Protein AF-A0A930EH40-F1 (afdb_monomer_lite)

Structure (mmCIF, N/CA/C/O backbone):
data_AF-A0A930EH40-F1
#
_entry.id   AF-A0A930EH40-F1
#
loop_
_atom_site.group_PDB
_atom_site.id
_atom_site.type_symbol
_atom_site.label_atom_id
_atom_site.label_alt_id
_atom_site.label_comp_id
_atom_site.label_asym_id
_atom_site.label_entity_id
_atom_site.label_seq_id
_atom_site.pdbx_PDB_ins_code
_atom_site.Cartn_x
_atom_site.Cartn_y
_atom_site.Cartn_z
_atom_site.occupancy
_atom_site.B_iso_or_equiv
_atom_site.auth_seq_id
_atom_site.auth_comp_id
_atom_site.auth_asym_id
_atom_site.auth_atom_id
_atom_site.pdbx_PDB_model_num
ATOM 1 N N . MET A 1 1 ? -11.912 -7.184 -16.498 1.00 51.31 1 MET A N 1
ATOM 2 C CA . MET A 1 1 ? -10.666 -6.395 -16.451 1.00 51.31 1 MET A CA 1
ATOM 3 C C . MET A 1 1 ? -10.931 -5.244 -15.502 1.00 51.31 1 MET A C 1
ATOM 5 O O . MET A 1 1 ? -12.004 -4.666 -15.621 1.00 51.31 1 MET A O 1
ATOM 9 N N . VAL A 1 2 ? -10.072 -4.998 -14.513 1.00 59.00 2 VAL A N 1
ATOM 10 C CA . VAL A 1 2 ? -10.288 -3.891 -13.570 1.00 59.00 2 VAL A CA 1
ATOM 11 C C . VAL A 1 2 ? -9.400 -2.735 -14.013 1.00 59.00 2 VAL A C 1
ATOM 13 O O . VAL A 1 2 ? -8.191 -2.914 -14.098 1.00 59.00 2 VAL A O 1
ATOM 16 N N . ASN A 1 3 ? -9.999 -1.599 -14.366 1.00 65.19 3 ASN A N 1
ATOM 17 C CA . ASN A 1 3 ? -9.266 -0.414 -14.800 1.00 65.19 3 ASN A CA 1
ATOM 18 C C . ASN A 1 3 ? -8.723 0.322 -13.564 1.00 65.19 3 ASN A C 1
ATOM 20 O O . ASN A 1 3 ? -9.503 0.780 -12.732 1.00 65.19 3 ASN A O 1
ATOM 24 N N . LEU A 1 4 ? -7.397 0.425 -13.429 1.00 68.50 4 LEU A N 1
ATOM 25 C CA . LEU A 1 4 ? -6.747 1.102 -12.300 1.00 68.50 4 LEU A CA 1
ATOM 26 C C . LEU A 1 4 ? -7.058 2.600 -12.233 1.00 68.50 4 LEU A C 1
ATOM 28 O O . LEU A 1 4 ? -7.026 3.167 -11.144 1.00 68.50 4 LEU A O 1
ATOM 32 N N . GLU A 1 5 ? -7.369 3.237 -13.364 1.00 62.84 5 GLU A N 1
ATOM 33 C CA . GLU A 1 5 ? -7.750 4.655 -13.400 1.00 62.84 5 GLU A CA 1
ATOM 34 C C . GLU A 1 5 ? -9.162 4.899 -12.855 1.00 62.84 5 GLU A C 1
ATOM 36 O O . GLU A 1 5 ? -9.477 5.998 -12.409 1.00 62.84 5 GLU A O 1
ATOM 41 N N . GLU A 1 6 ? -9.995 3.858 -12.826 1.00 67.44 6 GLU A N 1
ATOM 42 C CA . GLU A 1 6 ? -11.349 3.896 -12.265 1.00 67.44 6 GLU A CA 1
ATOM 43 C C . GLU A 1 6 ? -11.385 3.445 -10.795 1.00 67.44 6 GLU A C 1
ATOM 45 O O . GLU A 1 6 ? -12.429 3.526 -10.144 1.00 67.44 6 GLU A O 1
ATOM 50 N N . MET A 1 7 ? -10.256 2.977 -10.246 1.00 82.25 7 MET A N 1
ATOM 51 C CA . MET A 1 7 ? -10.162 2.557 -8.850 1.00 82.25 7 MET A CA 1
ATOM 52 C C . MET A 1 7 ? -10.100 3.765 -7.919 1.00 82.25 7 MET A C 1
ATOM 54 O O . MET A 1 7 ? -9.043 4.358 -7.694 1.00 82.25 7 MET A O 1
ATOM 58 N N . SER A 1 8 ? -11.241 4.096 -7.323 1.00 83.12 8 SER A N 1
ATOM 59 C CA . SER A 1 8 ? -11.330 5.139 -6.309 1.00 83.12 8 SER A CA 1
ATOM 60 C C . SER A 1 8 ? -10.747 4.689 -4.968 1.00 83.12 8 SER A C 1
ATOM 62 O O . SER A 1 8 ? -10.656 3.495 -4.661 1.00 83.12 8 SER A O 1
ATOM 64 N N . ARG A 1 9 ? -10.413 5.669 -4.122 1.00 90.94 9 ARG A N 1
ATOM 65 C CA . ARG A 1 9 ? -10.137 5.419 -2.706 1.00 90.94 9 ARG A CA 1
ATOM 66 C C . ARG A 1 9 ? -11.336 4.741 -2.045 1.00 90.94 9 ARG A C 1
ATOM 68 O O . ARG A 1 9 ? -12.483 5.097 -2.315 1.00 90.94 9 ARG A O 1
ATOM 75 N N . LEU A 1 10 ? -11.063 3.769 -1.178 1.00 94.19 10 LEU A N 1
ATOM 76 C CA . LEU A 1 10 ? -12.105 3.078 -0.415 1.00 94.19 10 LEU A CA 1
ATOM 77 C C . LEU A 1 10 ? -12.373 3.810 0.899 1.00 94.19 10 LEU A C 1
ATOM 79 O O . LEU A 1 10 ? -11.451 4.297 1.556 1.00 94.19 10 LEU A O 1
ATOM 83 N N . GLU A 1 11 ? -13.630 3.840 1.323 1.00 94.50 11 GLU A N 1
ATOM 84 C CA . GLU A 1 11 ? -14.034 4.430 2.596 1.00 94.50 11 GLU A CA 1
ATOM 85 C C . GLU A 1 11 ? -14.263 3.350 3.665 1.00 94.50 11 GLU A C 1
ATOM 87 O O . GLU A 1 11 ? -14.321 2.150 3.386 1.00 94.50 11 GLU A O 1
ATOM 92 N N . SER A 1 12 ? -14.473 3.772 4.918 1.00 94.81 12 SER A N 1
ATOM 93 C CA . SER A 1 12 ? -14.810 2.849 6.017 1.00 94.81 12 SER A CA 1
ATOM 94 C C . SER A 1 12 ? -15.966 1.902 5.663 1.00 94.81 12 SER A C 1
ATOM 96 O O . SER A 1 12 ? -15.898 0.700 5.934 1.00 94.81 12 SER A O 1
ATOM 98 N N . LYS A 1 13 ? -17.020 2.416 5.014 1.00 95.12 13 LYS A N 1
ATOM 99 C CA . LYS A 1 13 ? -18.209 1.630 4.649 1.00 95.12 13 LYS A CA 1
ATOM 100 C C . LYS A 1 13 ? -17.869 0.447 3.736 1.00 95.12 13 LYS A C 1
ATOM 102 O O . LYS A 1 13 ? -18.450 -0.630 3.895 1.00 95.12 13 LYS A O 1
ATOM 107 N N . ASP A 1 14 ? -16.904 0.625 2.836 1.00 95.44 14 ASP A N 1
ATOM 108 C CA . ASP A 1 14 ? -16.460 -0.409 1.906 1.00 95.44 14 ASP A CA 1
ATOM 109 C C . ASP A 1 14 ? -15.703 -1.497 2.663 1.00 95.44 14 ASP A C 1
ATOM 111 O O . ASP A 1 14 ? -15.995 -2.683 2.507 1.00 95.44 14 ASP A O 1
ATOM 115 N N . ILE A 1 15 ? -14.827 -1.106 3.591 1.00 95.12 15 ILE A N 1
ATOM 116 C CA . ILE A 1 15 ? -14.090 -2.037 4.456 1.00 95.12 15 ILE A CA 1
ATOM 117 C C . ILE A 1 15 ? -15.053 -2.847 5.332 1.00 95.12 15 ILE A C 1
ATOM 119 O O . ILE A 1 15 ? -14.948 -4.071 5.413 1.00 95.12 15 ILE A O 1
ATOM 123 N N . LEU A 1 16 ? -16.047 -2.202 5.951 1.00 94.94 16 LEU A N 1
ATOM 124 C CA . LEU A 1 16 ? -17.052 -2.896 6.763 1.00 94.94 16 LEU A CA 1
ATOM 125 C C . LEU A 1 16 ? -17.880 -3.889 5.936 1.00 94.94 16 LEU A C 1
ATOM 127 O O . LEU A 1 16 ? -18.266 -4.946 6.443 1.00 94.94 16 LEU A O 1
ATOM 131 N N . LYS A 1 17 ? -18.142 -3.584 4.659 1.00 94.44 17 LYS A N 1
ATOM 132 C CA . LYS A 1 17 ? -18.786 -4.521 3.732 1.00 94.44 17 LYS A CA 1
ATOM 133 C C . LYS A 1 17 ? -17.887 -5.727 3.454 1.00 94.44 17 LYS A C 1
ATOM 135 O O . LYS A 1 17 ? -18.395 -6.851 3.465 1.00 94.44 17 LYS A O 1
ATOM 140 N N . LEU A 1 18 ? -16.579 -5.539 3.267 1.00 92.25 18 LEU A N 1
ATOM 141 C CA . LEU A 1 18 ? -15.619 -6.642 3.092 1.00 92.25 18 LEU A CA 1
ATOM 142 C C . LEU A 1 18 ? -15.584 -7.553 4.321 1.00 92.25 18 LEU A C 1
ATOM 144 O O . LEU A 1 18 ? -15.776 -8.763 4.194 1.00 92.25 18 LEU A O 1
ATOM 148 N N . VAL A 1 19 ? -15.475 -6.949 5.508 1.00 91.69 19 VAL A N 1
ATOM 149 C CA . VAL A 1 19 ? -15.485 -7.637 6.807 1.00 91.69 19 VAL A CA 1
ATOM 150 C C . VAL A 1 19 ? -16.736 -8.498 6.998 1.00 91.69 19 VAL A C 1
ATOM 152 O O . VAL A 1 19 ? -16.653 -9.541 7.635 1.00 91.69 19 VAL A O 1
ATOM 155 N N . LYS A 1 20 ? -17.898 -8.115 6.458 1.00 91.06 20 LYS A N 1
ATOM 156 C CA . LYS A 1 20 ? -19.126 -8.929 6.543 1.00 91.06 20 LYS A CA 1
ATOM 157 C C . LYS A 1 20 ? -19.234 -9.985 5.446 1.00 91.06 20 LYS A C 1
ATOM 159 O O . LYS A 1 20 ? -19.766 -11.070 5.675 1.00 91.06 20 LYS A O 1
ATOM 164 N N . SER A 1 21 ? -18.794 -9.662 4.235 1.00 87.44 21 SER A N 1
ATOM 165 C CA . SER A 1 21 ? -19.089 -10.465 3.043 1.00 87.44 21 SER A CA 1
ATOM 166 C C . SER A 1 21 ? -18.186 -11.687 2.900 1.00 87.44 21 SER A C 1
ATOM 168 O O . SER A 1 21 ? -18.699 -12.751 2.560 1.00 87.44 21 SER A O 1
ATOM 170 N N . HIS A 1 22 ? -16.899 -11.583 3.235 1.00 83.00 22 HIS A N 1
ATOM 171 C CA . HIS A 1 22 ? -15.921 -12.635 2.950 1.00 83.00 22 HIS A CA 1
ATOM 172 C C . HIS A 1 22 ? -15.800 -13.659 4.090 1.00 83.00 22 HIS A C 1
ATOM 174 O O . HIS A 1 22 ? -15.674 -13.305 5.272 1.00 83.00 22 HIS A O 1
ATOM 180 N N . THR A 1 23 ? -15.837 -14.945 3.735 1.00 80.75 23 THR A N 1
ATOM 181 C CA . THR A 1 23 ? -15.681 -16.080 4.662 1.00 80.75 23 THR A CA 1
ATOM 182 C C . THR A 1 23 ? -14.226 -16.413 4.948 1.00 80.75 23 THR A C 1
ATOM 184 O O . THR A 1 23 ? -13.921 -16.842 6.053 1.00 80.75 23 THR A O 1
ATOM 187 N N . ASP A 1 24 ? -13.337 -16.131 4.000 1.00 80.44 24 ASP A N 1
ATOM 188 C CA . ASP A 1 24 ? -11.966 -16.657 4.013 1.00 80.44 24 ASP A CA 1
ATOM 189 C C . ASP A 1 24 ? -10.974 -15.700 4.702 1.00 80.44 24 ASP A C 1
ATOM 191 O O . ASP A 1 24 ? -9.776 -15.961 4.783 1.00 80.44 24 ASP A O 1
ATOM 195 N N . ILE A 1 25 ? -11.479 -14.579 5.229 1.00 86.94 25 ILE A N 1
ATOM 196 C CA . ILE A 1 25 ? -10.706 -13.632 6.037 1.00 86.94 25 ILE A CA 1
ATOM 197 C C . ILE A 1 25 ? -10.592 -14.177 7.462 1.00 86.94 25 ILE A C 1
ATOM 199 O O . ILE A 1 25 ? -11.613 -14.380 8.133 1.00 86.94 25 ILE A O 1
ATOM 203 N N . THR A 1 26 ? -9.350 -14.351 7.922 1.00 88.00 26 THR A N 1
ATOM 204 C CA . THR A 1 26 ? -9.027 -14.765 9.295 1.00 88.00 26 THR A CA 1
ATOM 205 C C . THR A 1 26 ? -9.562 -13.766 10.324 1.00 88.00 26 THR A C 1
ATOM 207 O O . THR A 1 26 ? -9.727 -12.584 10.025 1.00 88.00 26 THR A O 1
ATOM 210 N N . ASP A 1 27 ? -9.790 -14.201 11.563 1.00 89.50 27 ASP A N 1
ATOM 211 C CA . ASP A 1 27 ? -10.239 -13.303 12.638 1.00 89.50 27 ASP A CA 1
ATOM 212 C C . ASP A 1 27 ? -9.251 -12.154 12.903 1.00 89.50 27 ASP A C 1
ATOM 214 O O . ASP A 1 27 ? -9.665 -11.034 13.219 1.00 89.50 27 ASP A O 1
ATOM 218 N N . GLU A 1 28 ? -7.951 -12.401 12.707 1.00 89.75 28 GLU A N 1
ATOM 219 C CA . GLU A 1 28 ? -6.897 -11.388 12.802 1.00 89.75 28 GLU A CA 1
ATOM 220 C C . GLU A 1 28 ? -7.074 -10.278 11.765 1.00 89.75 28 GLU A C 1
ATOM 222 O O . GLU A 1 28 ? -7.129 -9.091 12.105 1.00 89.75 28 GLU A O 1
ATOM 227 N N . ASP A 1 29 ? -7.218 -10.665 10.500 1.00 89.19 29 ASP A N 1
ATOM 228 C CA . ASP A 1 29 ? -7.357 -9.726 9.390 1.00 89.19 29 ASP A CA 1
ATOM 229 C C . ASP A 1 29 ? -8.707 -9.003 9.457 1.00 89.19 29 ASP A C 1
ATOM 231 O O . ASP A 1 29 ? -8.789 -7.790 9.266 1.00 89.19 29 ASP A O 1
ATOM 235 N N . ARG A 1 30 ? -9.763 -9.722 9.846 1.00 92.12 30 ARG A N 1
ATOM 236 C CA . ARG A 1 30 ? -11.110 -9.181 10.039 1.00 92.12 30 ARG A CA 1
ATOM 237 C C . ARG A 1 30 ? -11.134 -8.099 11.114 1.00 92.12 30 ARG A C 1
ATOM 239 O O . ARG A 1 30 ? -11.693 -7.020 10.908 1.00 92.12 30 ARG A O 1
ATOM 246 N N . THR A 1 31 ? -10.495 -8.370 12.247 1.00 93.44 31 THR A N 1
ATOM 247 C CA . THR A 1 31 ? -10.381 -7.415 13.354 1.00 93.44 31 THR A CA 1
ATOM 248 C C . THR A 1 31 ? -9.525 -6.218 12.966 1.00 93.44 31 THR A C 1
ATOM 250 O O . THR A 1 31 ? -9.886 -5.083 13.268 1.00 93.44 31 THR A O 1
ATOM 253 N N . THR A 1 32 ? -8.428 -6.445 12.244 1.00 93.94 32 THR A N 1
ATOM 254 C CA . THR A 1 32 ? -7.548 -5.366 11.784 1.00 93.94 32 THR A CA 1
ATOM 255 C C . THR A 1 32 ? -8.262 -4.441 10.797 1.00 93.94 32 THR A C 1
ATOM 257 O O . THR A 1 32 ? -8.267 -3.227 10.995 1.00 93.94 32 THR A O 1
ATOM 260 N N . MET A 1 33 ? -8.963 -4.995 9.803 1.00 94.38 33 MET A N 1
ATOM 261 C CA . MET A 1 33 ? -9.812 -4.227 8.885 1.00 94.38 33 MET A CA 1
ATOM 262 C C . MET A 1 33 ? -10.908 -3.449 9.622 1.00 94.38 33 MET A C 1
ATOM 264 O O . MET A 1 33 ? -11.165 -2.292 9.296 1.00 94.38 33 MET A O 1
ATOM 268 N N . TYR A 1 34 ? -11.536 -4.040 10.644 1.00 94.94 34 TYR A N 1
ATOM 269 C CA . TYR A 1 34 ? -12.528 -3.338 11.459 1.00 94.94 34 TYR A CA 1
ATOM 270 C C . TYR A 1 34 ? -11.924 -2.146 12.217 1.00 94.94 34 TYR A C 1
ATOM 272 O O . TYR A 1 34 ? -12.501 -1.058 12.211 1.00 94.94 34 TYR A O 1
ATOM 280 N N . VAL A 1 35 ? -10.752 -2.320 12.839 1.00 94.69 35 VAL A N 1
ATOM 281 C CA . VAL A 1 35 ? -10.027 -1.230 13.513 1.00 94.69 35 VAL A CA 1
ATOM 282 C C . VAL A 1 35 ? -9.692 -0.114 12.524 1.00 94.69 35 VAL A C 1
ATOM 284 O O . VAL A 1 35 ? -9.934 1.053 12.828 1.00 94.69 35 VAL A O 1
ATOM 287 N N . ILE A 1 36 ? -9.203 -0.466 11.333 1.00 95.38 36 ILE A N 1
ATOM 288 C CA . ILE A 1 36 ? -8.900 0.488 10.262 1.00 95.38 36 ILE A CA 1
ATOM 289 C C . ILE A 1 36 ? -10.153 1.271 9.858 1.00 95.38 36 ILE A C 1
ATOM 291 O O . ILE A 1 36 ? -10.117 2.498 9.816 1.00 95.38 36 ILE A O 1
ATOM 295 N N . ALA A 1 37 ? -11.272 0.584 9.620 1.00 95.56 37 ALA A N 1
ATOM 296 C CA . ALA A 1 37 ? -12.542 1.217 9.273 1.00 95.56 37 ALA A CA 1
ATOM 297 C C . ALA A 1 37 ? -12.976 2.233 10.345 1.00 95.56 37 ALA A C 1
ATOM 299 O O . ALA A 1 37 ? -13.297 3.381 10.037 1.00 95.56 37 ALA A O 1
ATOM 300 N N . LYS A 1 38 ? -12.883 1.858 11.628 1.00 94.62 38 LYS A N 1
ATOM 301 C CA . LYS A 1 38 ? -13.182 2.762 12.751 1.00 94.62 38 LYS A CA 1
ATOM 302 C C . LYS A 1 38 ? -12.214 3.929 12.880 1.00 94.62 38 LYS A C 1
ATOM 304 O O . LYS A 1 38 ? -12.617 4.988 13.361 1.00 94.62 38 LYS A O 1
ATOM 309 N N . PHE A 1 39 ? -10.964 3.754 12.471 1.00 93.38 39 PHE A N 1
ATOM 310 C CA . PHE A 1 39 ? -9.989 4.837 12.447 1.00 93.38 39 PHE A CA 1
ATOM 311 C C . PHE A 1 39 ? -10.320 5.845 11.338 1.00 93.38 39 PHE A C 1
ATOM 313 O O . PHE A 1 39 ? -10.335 7.048 11.586 1.00 93.38 39 PHE A O 1
ATOM 320 N N . LEU A 1 40 ? -10.675 5.356 10.144 1.00 93.06 40 LEU A N 1
ATOM 321 C CA . LEU A 1 40 ? -11.057 6.180 8.992 1.00 93.06 40 LEU A CA 1
ATOM 322 C C . LEU A 1 40 ? -12.394 6.917 9.180 1.00 93.06 40 LEU A C 1
ATOM 324 O O . LEU A 1 40 ? -12.558 8.003 8.631 1.00 93.06 40 LEU A O 1
ATOM 328 N N . GLU A 1 41 ? -13.330 6.377 9.971 1.00 91.75 41 GLU A N 1
ATOM 329 C CA . GLU A 1 41 ? -14.572 7.072 10.375 1.00 91.75 41 GLU A CA 1
ATOM 330 C C . GLU A 1 41 ? -14.321 8.309 11.244 1.00 91.75 41 GLU A C 1
ATOM 332 O O . GLU A 1 41 ? -15.218 9.131 11.429 1.00 91.75 41 GLU A O 1
ATOM 337 N N . ASN A 1 42 ? -13.130 8.448 11.829 1.00 86.38 42 ASN A N 1
ATOM 338 C CA . ASN A 1 42 ? -12.864 9.545 12.738 1.00 86.38 42 ASN A CA 1
ATOM 339 C C . ASN A 1 42 ? -12.616 10.857 11.977 1.00 86.38 42 ASN A C 1
ATOM 341 O O . ASN A 1 42 ? -11.490 11.187 11.594 1.00 86.38 42 ASN A O 1
ATOM 345 N N . GLU A 1 43 ? -13.679 11.650 11.843 1.00 80.44 43 GLU A N 1
ATOM 346 C CA . GLU A 1 43 ? -13.681 12.962 11.182 1.00 80.44 43 GLU A CA 1
ATOM 347 C C . GLU A 1 43 ? -12.672 13.963 11.763 1.00 80.44 43 GLU A C 1
ATOM 349 O O . GLU A 1 43 ? -12.289 14.914 11.081 1.00 80.44 43 GLU A O 1
ATOM 354 N N . LYS A 1 44 ? -12.216 13.775 13.012 1.00 83.75 44 LYS A N 1
ATOM 355 C CA . LYS A 1 44 ? -11.186 14.636 13.613 1.00 83.75 44 LYS A CA 1
ATOM 356 C C . LYS A 1 44 ? -9.797 14.359 13.045 1.00 83.75 44 LYS A C 1
ATOM 358 O O . LYS A 1 44 ? -9.023 15.300 12.906 1.00 83.75 44 LYS A O 1
ATOM 363 N N . PHE A 1 45 ? -9.483 13.104 12.717 1.00 80.81 45 PHE A N 1
ATOM 364 C CA . PHE A 1 45 ? -8.188 12.747 12.137 1.00 80.81 45 PHE A CA 1
ATOM 365 C C . PHE A 1 45 ? -8.135 13.012 10.637 1.00 80.81 45 PHE A C 1
ATOM 367 O O . PHE A 1 45 ? -7.066 13.363 10.143 1.00 80.81 45 PHE A O 1
ATOM 374 N N . LYS A 1 46 ? -9.254 12.837 9.913 1.00 85.00 46 LYS A N 1
ATOM 375 C CA . LYS A 1 46 ? -9.260 12.822 8.436 1.00 85.00 46 LYS A CA 1
ATOM 376 C C . LYS A 1 46 ? -8.104 11.969 7.898 1.00 85.00 46 LYS A C 1
ATOM 378 O O . LYS A 1 46 ? -7.247 12.452 7.164 1.00 85.00 46 LYS A O 1
ATOM 383 N N . ALA A 1 47 ? -8.016 10.735 8.388 1.00 89.38 47 ALA A N 1
ATOM 384 C CA . ALA A 1 47 ? -6.855 9.891 8.154 1.00 89.38 47 ALA A CA 1
ATOM 385 C C . ALA A 1 47 ? -6.864 9.269 6.751 1.00 89.38 47 ALA A C 1
ATOM 387 O O . ALA A 1 47 ? -7.923 8.914 6.229 1.00 89.38 47 ALA A O 1
ATOM 388 N N . SER A 1 48 ? -5.677 9.072 6.188 1.00 92.94 48 SER A N 1
ATOM 389 C CA . SER A 1 48 ? -5.466 8.261 4.990 1.00 92.94 48 SER A CA 1
ATOM 390 C C . SER A 1 48 ? -4.713 6.989 5.368 1.00 92.94 48 SER A C 1
ATOM 392 O O . SER A 1 48 ? -3.718 7.054 6.089 1.00 92.94 48 SER A O 1
ATOM 394 N N . LEU A 1 49 ? -5.204 5.824 4.943 1.00 94.25 49 LEU A N 1
ATOM 395 C CA . LEU A 1 49 ? -4.506 4.547 5.080 1.00 94.25 49 LEU A CA 1
ATOM 396 C C . LEU A 1 49 ? -3.667 4.307 3.827 1.00 94.25 49 LEU A C 1
ATOM 398 O O . LEU A 1 49 ? -4.197 4.262 2.718 1.00 94.25 49 LEU A O 1
ATOM 402 N N . SER A 1 50 ? -2.381 4.042 4.018 1.00 91.19 50 SER A N 1
ATOM 403 C CA . SER A 1 50 ? -1.447 3.721 2.943 1.00 91.19 50 SER A CA 1
ATOM 404 C C . SER A 1 50 ? -0.707 2.407 3.228 1.00 91.19 50 SER A C 1
ATOM 406 O O . SER A 1 50 ? -1.200 1.526 3.942 1.00 91.19 50 SER A O 1
ATOM 408 N N . GLY A 1 51 ? 0.464 2.228 2.616 1.00 88.88 51 GLY A N 1
ATOM 409 C CA . GLY A 1 51 ? 1.332 1.093 2.896 1.00 88.88 51 GLY A CA 1
ATOM 410 C C . GLY A 1 51 ? 0.741 -0.247 2.462 1.00 88.88 51 GLY A C 1
ATOM 411 O O . GLY A 1 51 ? -0.129 -0.330 1.598 1.00 88.88 51 GLY A O 1
ATOM 412 N N . ALA A 1 52 ? 1.240 -1.333 3.040 1.00 87.06 52 ALA A N 1
ATOM 413 C CA . ALA A 1 52 ? 0.892 -2.670 2.564 1.00 87.06 52 ALA A CA 1
ATOM 414 C C . ALA A 1 52 ? -0.536 -3.102 2.933 1.00 87.06 52 ALA A C 1
ATOM 416 O O . ALA A 1 52 ? -1.158 -3.853 2.184 1.00 87.06 52 ALA A O 1
ATOM 417 N N . TYR A 1 53 ? -1.096 -2.590 4.035 1.00 91.50 53 TYR A N 1
ATOM 418 C CA . TYR A 1 53 ? -2.463 -2.940 4.426 1.00 91.50 53 TYR A CA 1
ATOM 419 C C . TYR A 1 53 ? -3.511 -2.327 3.482 1.00 91.50 53 TYR A C 1
ATOM 421 O O . TYR A 1 53 ? -4.545 -2.943 3.225 1.00 91.50 53 TYR A O 1
ATOM 429 N N . SER A 1 54 ? -3.227 -1.157 2.895 1.00 92.69 54 SER A N 1
ATOM 430 C CA . SER A 1 54 ? -4.084 -0.580 1.849 1.00 92.69 54 SER A CA 1
ATOM 431 C C . SER A 1 54 ? -4.168 -1.485 0.610 1.00 92.69 54 SER A C 1
ATOM 433 O O . SER A 1 54 ? -5.261 -1.742 0.107 1.00 92.69 54 SER A O 1
ATOM 435 N N . LEU A 1 55 ? -3.045 -2.067 0.172 1.00 89.88 55 LEU A N 1
ATOM 436 C CA . LEU A 1 55 ? -3.005 -3.041 -0.926 1.00 89.88 55 LEU A CA 1
ATOM 437 C C . LEU A 1 55 ? -3.793 -4.308 -0.584 1.00 89.88 55 LEU A C 1
ATOM 439 O O . LEU A 1 55 ? -4.499 -4.848 -1.433 1.00 89.88 55 LEU A O 1
ATOM 443 N N . TYR A 1 56 ? -3.702 -4.762 0.667 1.00 89.75 56 TYR A N 1
ATOM 444 C CA . TYR A 1 56 ? -4.417 -5.940 1.153 1.00 89.75 56 TYR A CA 1
ATOM 445 C C . TYR A 1 56 ? -5.938 -5.747 1.110 1.00 89.75 56 TYR A C 1
ATOM 447 O O . TYR A 1 56 ? -6.650 -6.605 0.590 1.00 89.75 56 TYR A O 1
ATOM 455 N N . ILE A 1 57 ? -6.438 -4.596 1.573 1.00 92.19 57 ILE A N 1
ATOM 456 C CA . ILE A 1 57 ? -7.866 -4.243 1.498 1.00 92.19 57 ILE A CA 1
ATOM 457 C C . ILE A 1 57 ? -8.329 -4.132 0.041 1.00 92.19 57 ILE A C 1
ATOM 459 O O . ILE A 1 57 ? -9.343 -4.733 -0.318 1.00 92.19 57 ILE A O 1
ATOM 463 N N . ASN A 1 58 ? -7.585 -3.407 -0.800 1.00 91.94 58 ASN A N 1
ATOM 464 C CA . ASN A 1 58 ? -7.915 -3.268 -2.220 1.00 91.94 58 ASN A CA 1
ATOM 465 C C . ASN A 1 58 ? -7.940 -4.630 -2.934 1.00 91.94 58 ASN A C 1
ATOM 467 O O . ASN A 1 58 ? -8.837 -4.881 -3.733 1.00 91.94 58 ASN A O 1
ATOM 471 N N . SER A 1 59 ? -7.026 -5.544 -2.595 1.00 88.25 59 SER A N 1
ATOM 472 C CA . SER A 1 59 ? -7.004 -6.887 -3.177 1.00 88.25 59 SER A CA 1
ATOM 473 C C . SER A 1 59 ? -8.308 -7.643 -2.918 1.00 88.25 59 SER A C 1
ATOM 475 O O . SER A 1 59 ? -8.902 -8.175 -3.853 1.00 88.25 59 SER A O 1
ATOM 477 N N . PHE A 1 60 ? -8.797 -7.650 -1.674 1.00 88.31 60 PHE A N 1
ATOM 478 C CA . PHE A 1 60 ? -10.095 -8.260 -1.369 1.00 88.31 60 PHE A CA 1
ATOM 479 C C . PHE A 1 60 ? -11.247 -7.539 -2.060 1.00 88.31 60 PHE A C 1
ATOM 481 O O . PHE A 1 60 ? -12.174 -8.188 -2.534 1.00 88.31 60 PHE A O 1
ATOM 488 N N . HIS A 1 61 ? -11.196 -6.210 -2.133 1.00 90.81 61 HIS A N 1
ATOM 489 C CA . HIS A 1 61 ? -12.245 -5.432 -2.777 1.00 90.81 61 HIS A CA 1
ATOM 490 C C . HIS A 1 61 ? -12.394 -5.755 -4.268 1.00 90.81 61 HIS A C 1
ATOM 492 O O . HIS A 1 61 ? -13.508 -5.996 -4.727 1.00 90.81 61 HIS A O 1
ATOM 498 N N . TYR A 1 62 ? -11.284 -5.789 -5.008 1.00 88.06 62 TYR A N 1
ATOM 499 C CA . TYR A 1 62 ? -11.309 -5.930 -6.464 1.00 88.06 62 TYR A CA 1
ATOM 500 C C . TYR A 1 62 ? -11.222 -7.379 -6.954 1.00 88.06 62 TYR A C 1
ATOM 502 O O . TYR A 1 62 ? -11.718 -7.677 -8.040 1.00 88.06 62 TYR A O 1
ATOM 510 N N . PHE A 1 63 ? -10.620 -8.285 -6.180 1.00 85.44 63 PHE A N 1
ATOM 511 C CA . PHE A 1 63 ? -10.413 -9.679 -6.594 1.00 85.44 63 PHE A CA 1
ATOM 512 C C . PHE A 1 63 ? -11.176 -10.701 -5.746 1.00 85.44 63 PHE A C 1
ATOM 514 O O . PHE A 1 63 ? -11.219 -11.870 -6.118 1.00 85.44 63 PHE A O 1
ATOM 521 N N . GLY A 1 64 ? -11.765 -10.295 -4.616 1.00 85.75 64 GLY A N 1
ATOM 522 C CA . GLY A 1 64 ? -12.433 -11.203 -3.675 1.00 85.75 64 GLY A CA 1
ATOM 523 C C . GLY A 1 64 ? -11.480 -12.062 -2.832 1.00 85.75 64 GLY A C 1
ATOM 524 O O . GLY A 1 64 ? -11.919 -12.830 -1.982 1.00 85.75 64 GLY A O 1
ATOM 525 N N . GLU A 1 65 ? -10.171 -11.929 -3.041 1.00 84.50 65 GLU A N 1
ATOM 526 C CA . GLU A 1 65 ? -9.124 -12.717 -2.393 1.00 84.50 65 GLU A CA 1
ATOM 527 C C . GLU A 1 65 ? -7.868 -11.864 -2.162 1.00 84.50 65 GLU A C 1
ATOM 529 O O . GLU A 1 65 ? -7.664 -10.825 -2.803 1.00 84.50 65 GLU A O 1
ATOM 534 N N . SER A 1 66 ? -6.991 -12.308 -1.260 1.00 79.94 66 SER A N 1
ATOM 535 C CA . SER A 1 66 ? -5.685 -11.674 -1.085 1.00 79.94 66 SER A CA 1
ATOM 536 C C . SER A 1 66 ? -4.693 -12.176 -2.134 1.00 79.94 66 SER A C 1
ATOM 538 O O . SER A 1 66 ? -4.361 -13.358 -2.171 1.00 79.94 66 SER A O 1
ATOM 540 N N . ARG A 1 67 ? -4.188 -11.258 -2.958 1.00 77.69 67 ARG A N 1
ATOM 541 C CA . ARG A 1 67 ? -3.118 -11.474 -3.944 1.00 77.69 67 ARG A CA 1
ATOM 542 C C . ARG A 1 67 ? -1.805 -10.814 -3.542 1.00 77.69 67 ARG A C 1
ATOM 544 O O . ARG A 1 67 ? -0.834 -10.857 -4.286 1.00 77.69 67 ARG A O 1
ATOM 551 N N . VAL A 1 68 ? -1.781 -10.184 -2.372 1.00 77.00 68 VAL A N 1
ATOM 552 C CA . VAL A 1 68 ? -0.636 -9.431 -1.859 1.00 77.00 68 VAL A CA 1
ATOM 553 C C . VAL A 1 68 ? -0.157 -10.036 -0.547 1.00 77.00 68 VAL A C 1
ATOM 555 O O . VAL A 1 68 ? -0.840 -10.847 0.079 1.00 77.00 68 VAL A O 1
ATOM 558 N N . ARG A 1 69 ? 1.039 -9.647 -0.102 1.00 74.88 69 ARG A N 1
ATOM 559 C CA . ARG A 1 69 ? 1.575 -10.147 1.165 1.00 74.88 69 ARG A CA 1
ATOM 560 C C . ARG A 1 69 ? 0.747 -9.679 2.364 1.00 74.88 69 ARG A C 1
ATOM 562 O O . ARG A 1 69 ? 0.239 -8.559 2.393 1.00 74.88 69 ARG A O 1
ATOM 569 N N . LYS A 1 70 ? 0.704 -10.511 3.406 1.00 70.19 70 LYS A N 1
ATOM 570 C CA . LYS A 1 70 ? 0.164 -10.126 4.716 1.00 70.19 70 LYS A CA 1
ATOM 571 C C . LYS A 1 70 ? 1.130 -9.179 5.442 1.00 70.19 70 LYS A C 1
ATOM 573 O O . LYS A 1 70 ? 2.351 -9.281 5.304 1.00 70.19 70 LYS A O 1
ATOM 578 N N . THR A 1 71 ? 0.574 -8.255 6.217 1.00 73.31 71 THR A N 1
ATOM 579 C CA . THR A 1 71 ? 1.300 -7.289 7.050 1.00 73.31 71 THR A CA 1
ATOM 580 C C . THR A 1 71 ? 0.464 -7.028 8.306 1.00 73.31 71 THR A C 1
ATOM 582 O O . THR A 1 71 ? -0.751 -7.197 8.263 1.00 73.31 71 THR A O 1
ATOM 585 N N . ILE A 1 72 ? 1.094 -6.708 9.437 1.00 71.06 72 ILE A N 1
ATOM 586 C CA . ILE A 1 72 ? 0.409 -6.574 10.748 1.00 71.06 72 ILE A CA 1
ATOM 587 C C . ILE A 1 72 ? 0.318 -5.092 11.171 1.00 71.06 72 ILE A C 1
ATOM 589 O O . ILE A 1 72 ? -0.344 -4.725 12.142 1.00 71.06 72 ILE A O 1
ATOM 593 N N . ASP A 1 73 ? 1.014 -4.226 10.440 1.00 86.12 73 ASP A N 1
ATOM 594 C CA . ASP A 1 73 ? 1.077 -2.785 10.604 1.00 86.12 73 ASP A CA 1
ATOM 595 C C . ASP A 1 73 ? 0.097 -2.064 9.672 1.00 86.12 73 ASP A C 1
ATOM 597 O O . ASP A 1 73 ? -0.011 -2.367 8.483 1.00 86.12 73 ASP A O 1
ATOM 601 N N . ALA A 1 74 ? -0.618 -1.093 10.233 1.00 91.94 74 ALA A N 1
ATOM 602 C CA . ALA A 1 74 ? -1.428 -0.143 9.491 1.00 91.94 74 ALA A CA 1
ATOM 603 C C . ALA A 1 74 ? -0.720 1.220 9.480 1.00 91.94 74 ALA A C 1
ATOM 605 O O . ALA A 1 74 ? -0.540 1.845 10.531 1.00 91.94 74 ALA A O 1
ATOM 606 N N . ASP A 1 75 ? -0.322 1.654 8.285 1.00 92.38 75 ASP A N 1
ATOM 607 C CA . ASP A 1 75 ? 0.328 2.940 8.043 1.00 92.38 75 ASP A CA 1
ATOM 608 C C . ASP A 1 75 ? -0.740 4.007 7.768 1.00 92.38 75 ASP A C 1
ATOM 610 O O . ASP A 1 75 ? -1.395 3.984 6.722 1.00 92.38 75 ASP A O 1
ATOM 614 N N . PHE A 1 76 ? -0.913 4.947 8.694 1.00 92.88 76 PHE A N 1
ATOM 615 C CA . PHE A 1 76 ? -1.843 6.065 8.541 1.00 92.88 76 PHE A CA 1
ATOM 616 C C . PHE A 1 76 ? -1.103 7.390 8.403 1.00 92.88 76 PHE A C 1
ATOM 618 O O . PHE A 1 76 ? -0.070 7.593 9.037 1.00 92.88 76 PHE A O 1
ATOM 625 N N . SER A 1 77 ? -1.674 8.328 7.655 1.00 91.56 77 SER A N 1
ATOM 626 C CA . SER A 1 77 ? -1.306 9.742 7.711 1.00 91.56 77 SER A CA 1
ATOM 627 C C . SER A 1 77 ? -2.485 10.602 8.158 1.00 91.56 77 SER A C 1
ATOM 629 O O . SER A 1 77 ? -3.650 10.260 7.945 1.00 91.56 77 SER A O 1
ATOM 631 N N . THR A 1 78 ? -2.191 11.700 8.850 1.00 88.69 78 THR A N 1
ATOM 632 C CA . THR A 1 78 ? -3.185 12.674 9.316 1.00 88.69 78 THR A CA 1
ATOM 633 C C . THR A 1 78 ? -2.602 14.084 9.335 1.00 88.69 78 THR A C 1
ATOM 635 O O . THR A 1 78 ? -1.421 14.276 9.629 1.00 88.69 78 THR A O 1
ATOM 638 N N . ARG A 1 79 ? -3.464 15.082 9.103 1.00 83.88 79 ARG A N 1
ATOM 639 C CA . ARG A 1 79 ? -3.127 16.508 9.253 1.00 83.88 79 ARG A CA 1
ATOM 640 C C . ARG A 1 79 ? -3.337 17.042 10.669 1.00 83.88 79 ARG A C 1
ATOM 642 O O . ARG A 1 79 ? -3.134 18.229 10.924 1.00 83.88 79 ARG A O 1
ATOM 649 N N . LEU A 1 80 ? -3.803 16.210 11.597 1.00 81.75 80 LEU A N 1
ATOM 650 C CA . LEU A 1 80 ? -4.083 16.647 12.956 1.00 81.75 80 LEU A CA 1
ATOM 651 C C . LEU A 1 80 ? -2.769 16.854 13.715 1.00 81.75 80 LEU A C 1
ATOM 653 O O . LEU A 1 80 ? -2.159 15.894 14.170 1.00 81.75 80 LEU A O 1
ATOM 657 N N . LYS A 1 81 ? -2.332 18.109 13.843 1.00 74.88 81 LYS A N 1
ATOM 658 C CA . LYS A 1 81 ? -1.056 18.455 14.492 1.00 74.88 81 LYS A CA 1
ATOM 659 C C . LYS A 1 81 ? -1.143 18.566 16.016 1.00 74.88 81 LYS A C 1
ATOM 661 O O . LYS A 1 81 ? -0.140 18.387 16.697 1.00 74.88 81 LYS A O 1
ATOM 666 N N . GLU A 1 82 ? -2.327 18.838 16.562 1.00 81.31 82 GLU A N 1
ATOM 667 C CA . GLU A 1 82 ? -2.516 19.127 17.988 1.00 81.31 82 GLU A CA 1
ATOM 668 C C . GLU A 1 82 ? -3.474 18.139 18.660 1.00 81.31 82 GLU A C 1
ATOM 670 O O . GLU A 1 82 ? -4.449 17.682 18.062 1.00 81.31 82 GLU A O 1
ATOM 675 N N . ASN A 1 83 ? -3.219 17.846 19.941 1.00 84.50 83 ASN A N 1
ATOM 676 C CA . ASN A 1 83 ? -4.065 17.011 20.806 1.00 84.50 83 ASN A CA 1
ATOM 677 C C . ASN A 1 83 ? -4.330 15.583 20.284 1.00 84.50 83 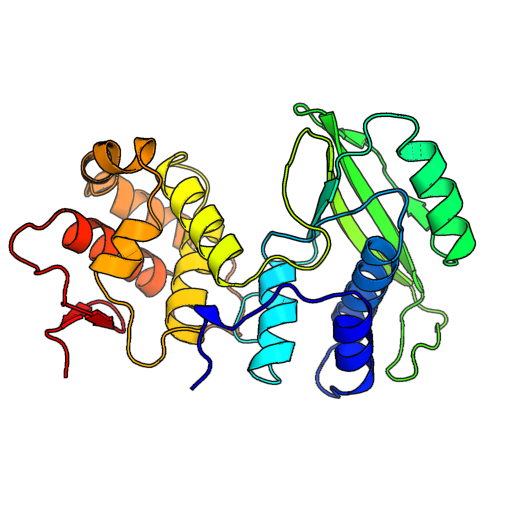ASN A C 1
ATOM 679 O O . ASN A 1 83 ? -5.292 14.937 20.704 1.00 84.50 83 ASN A O 1
ATOM 683 N N . VAL A 1 84 ? -3.477 15.068 19.392 1.00 87.50 84 VAL A N 1
ATOM 684 C CA . VAL A 1 84 ? -3.617 13.738 18.772 1.00 87.50 84 VAL A CA 1
ATOM 685 C C . VAL A 1 84 ? -3.802 12.641 19.814 1.00 87.50 84 VAL A C 1
ATOM 687 O O . VAL A 1 84 ? -4.733 11.851 19.700 1.00 87.50 84 VAL A O 1
ATOM 690 N N . GLU A 1 85 ? -2.972 12.616 20.856 1.00 88.38 85 GLU A N 1
ATOM 691 C CA . GLU A 1 85 ? -3.038 11.585 21.898 1.00 88.38 85 GLU A CA 1
ATOM 692 C C . GLU A 1 85 ? -4.376 11.610 22.650 1.00 88.38 85 GLU A C 1
ATOM 694 O O . GLU A 1 85 ? -4.995 10.568 22.861 1.00 88.38 85 GLU A O 1
ATOM 699 N N . THR A 1 86 ? -4.876 12.804 22.988 1.00 89.56 86 THR A N 1
ATOM 700 C CA . THR A 1 86 ? -6.180 12.988 23.641 1.00 89.56 86 THR A CA 1
ATOM 701 C C . THR A 1 86 ? -7.326 12.526 22.746 1.00 89.56 86 THR A C 1
ATOM 703 O O . THR A 1 86 ? -8.258 11.861 23.209 1.00 89.56 86 THR A O 1
ATOM 706 N N . TYR A 1 87 ? -7.266 12.844 21.452 1.00 89.81 87 TYR A N 1
ATOM 707 C CA . TYR A 1 87 ? -8.270 12.391 20.495 1.00 89.81 87 TYR A CA 1
ATOM 708 C C . TYR A 1 87 ? -8.221 10.879 20.285 1.00 89.81 87 TYR A C 1
ATOM 710 O O . TYR A 1 87 ? -9.279 10.252 20.235 1.00 89.81 87 TYR A O 1
ATOM 718 N N . LEU A 1 88 ? -7.024 10.291 20.220 1.00 91.62 88 LEU A N 1
ATOM 719 C CA . LEU A 1 88 ? -6.820 8.847 20.128 1.00 91.62 88 LEU A CA 1
ATOM 720 C C . LEU A 1 88 ? -7.388 8.131 21.360 1.00 91.62 88 LEU A C 1
ATOM 722 O O . LEU A 1 88 ? -8.121 7.154 21.208 1.00 91.62 88 LEU A O 1
ATOM 726 N N . ASP A 1 89 ? -7.125 8.633 22.569 1.00 91.50 89 ASP A N 1
ATOM 727 C CA . ASP A 1 89 ? -7.674 8.075 23.810 1.00 91.50 89 ASP A CA 1
ATOM 728 C C . ASP A 1 89 ? -9.211 8.148 23.828 1.00 91.50 89 ASP A C 1
ATOM 730 O O . ASP A 1 89 ? -9.880 7.125 24.002 1.00 91.50 89 ASP A O 1
ATOM 734 N N . SER A 1 90 ? -9.789 9.322 23.545 1.00 92.94 90 SER A N 1
ATOM 735 C CA . SER A 1 90 ? -11.247 9.506 23.484 1.00 92.94 90 SER A CA 1
ATOM 736 C C . SER A 1 90 ? -11.907 8.596 22.442 1.00 92.94 90 SER A C 1
ATOM 738 O O . SER A 1 90 ? -12.923 7.951 22.719 1.00 92.94 90 SER A O 1
ATOM 740 N N . TRP A 1 91 ? -11.321 8.513 21.246 1.00 93.62 91 TRP A N 1
ATOM 741 C CA . TRP A 1 91 ? -11.793 7.654 20.164 1.00 93.62 91 TRP A CA 1
ATOM 742 C C . TRP A 1 91 ? -11.713 6.171 20.535 1.00 93.62 91 TRP A C 1
ATOM 744 O O . TRP A 1 91 ? -12.692 5.444 20.353 1.00 93.62 91 TRP A O 1
ATOM 754 N N . SER A 1 92 ? -10.590 5.730 21.109 1.00 94.06 92 SER A N 1
ATOM 755 C CA . SER A 1 92 ? -10.395 4.330 21.491 1.00 94.06 92 SER A CA 1
ATOM 756 C C . SER A 1 92 ? -11.427 3.887 22.530 1.00 94.06 92 SER A C 1
ATOM 758 O O . SER A 1 92 ? -12.071 2.855 22.343 1.00 94.06 92 SER A O 1
ATOM 760 N N . LYS A 1 93 ? -11.702 4.722 23.543 1.00 93.31 93 LYS A N 1
ATOM 761 C CA . LYS A 1 93 ? -12.740 4.476 24.556 1.00 93.31 93 LYS A CA 1
ATOM 762 C C . LYS A 1 93 ? -14.130 4.350 23.938 1.00 93.31 93 LYS A C 1
ATOM 764 O O . LYS A 1 93 ? -14.835 3.388 24.235 1.00 93.31 93 LYS A O 1
ATOM 769 N N . LYS A 1 94 ? -14.508 5.264 23.035 1.00 93.12 94 LYS A N 1
ATOM 770 C CA . LYS A 1 94 ? -15.796 5.205 22.312 1.00 93.12 94 LYS A CA 1
ATOM 771 C C . LYS A 1 94 ? -15.945 3.924 21.492 1.00 93.12 94 LYS A C 1
ATOM 773 O O . LYS A 1 94 ? -17.028 3.350 21.439 1.00 93.12 94 LYS A O 1
ATOM 778 N N . CYS A 1 95 ? -14.859 3.457 20.882 1.00 91.69 95 CYS A N 1
ATOM 779 C CA . CYS A 1 95 ? -14.858 2.226 20.095 1.00 91.69 95 CYS A CA 1
ATOM 780 C C . CYS A 1 95 ? -14.744 0.956 20.956 1.00 91.69 95 CYS A C 1
ATOM 782 O O . CYS A 1 95 ? -14.924 -0.153 20.445 1.00 91.69 95 CYS A O 1
ATOM 784 N N . GLY A 1 96 ? -14.488 1.086 22.262 1.00 92.50 96 GLY A N 1
ATOM 785 C CA . GLY A 1 96 ? -14.197 -0.030 23.161 1.00 92.50 96 GLY A CA 1
ATOM 786 C C . GLY A 1 96 ? -12.886 -0.737 22.810 1.00 92.50 96 GLY A C 1
ATOM 787 O O . GLY A 1 96 ? -12.833 -1.965 22.835 1.00 92.50 96 GLY A O 1
ATOM 788 N N . PHE A 1 97 ? -11.876 0.041 22.425 1.00 94.81 97 PHE A N 1
ATOM 789 C CA . PHE A 1 97 ? -10.495 -0.374 22.210 1.00 94.81 97 PHE A CA 1
ATOM 790 C C . PHE A 1 97 ? -9.606 0.155 23.339 1.00 94.81 97 PHE A C 1
ATOM 792 O O . PHE A 1 97 ? -9.988 1.057 24.084 1.00 94.81 97 PHE A O 1
ATOM 799 N N . LYS A 1 98 ? -8.386 -0.374 23.429 1.00 95.50 98 LYS A N 1
ATOM 800 C CA . LYS A 1 98 ? -7.334 0.142 24.311 1.00 95.50 98 LYS A CA 1
ATOM 801 C C . LYS A 1 98 ? -6.096 0.482 23.490 1.00 95.50 98 LYS A C 1
ATOM 803 O O . LYS A 1 98 ? -5.725 -0.282 22.605 1.00 95.50 98 LYS A O 1
ATOM 808 N N . ILE A 1 99 ? -5.435 1.592 23.803 1.00 95.75 99 ILE A N 1
ATOM 809 C CA . ILE A 1 99 ? -4.144 1.941 23.201 1.00 95.75 99 ILE A CA 1
ATOM 810 C C . ILE A 1 99 ? -3.005 1.531 24.140 1.00 95.75 99 ILE A C 1
ATOM 812 O O . ILE A 1 99 ? -3.059 1.769 25.345 1.00 95.75 99 ILE A O 1
ATOM 816 N N . GLU A 1 100 ? -1.971 0.895 23.589 1.00 95.38 100 GLU A N 1
ATOM 817 C CA . GLU A 1 100 ? -0.773 0.465 24.312 1.00 95.38 100 GLU A CA 1
ATOM 818 C C . GLU A 1 100 ? 0.506 0.958 23.629 1.00 95.38 100 GLU A C 1
ATOM 820 O O . GLU A 1 100 ? 0.599 1.001 22.400 1.00 95.38 100 GLU A O 1
ATOM 825 N N . GLY A 1 101 ? 1.527 1.258 24.439 1.00 92.31 101 GLY A N 1
ATOM 826 C CA . GLY A 1 101 ? 2.897 1.472 23.964 1.00 92.31 101 GLY A CA 1
ATOM 827 C C . GLY A 1 101 ? 3.060 2.642 22.995 1.00 92.31 101 GLY A C 1
ATOM 828 O O . GLY A 1 101 ? 3.867 2.537 22.071 1.00 92.31 101 GLY A O 1
ATOM 829 N N . MET A 1 102 ? 2.287 3.717 23.184 1.00 93.31 102 MET A N 1
ATOM 830 C CA . MET A 1 102 ? 2.407 4.927 22.377 1.00 93.31 102 MET A CA 1
ATOM 831 C C . MET A 1 102 ? 3.786 5.556 22.567 1.00 93.31 102 MET A C 1
ATOM 833 O O . MET A 1 102 ? 4.232 5.772 23.693 1.00 93.31 102 MET A O 1
ATOM 837 N N . LYS A 1 103 ? 4.472 5.808 21.453 1.00 91.12 103 LYS A N 1
ATOM 838 C CA . LYS A 1 103 ? 5.776 6.467 21.424 1.00 91.12 103 LYS A CA 1
ATOM 839 C C . LYS A 1 103 ? 5.912 7.364 20.203 1.00 91.12 103 LYS A C 1
ATOM 841 O O . LYS A 1 103 ? 5.493 6.993 19.105 1.00 91.12 103 LYS A O 1
ATOM 846 N N . THR A 1 104 ? 6.591 8.486 20.384 1.00 86.44 104 THR A N 1
ATOM 847 C CA . THR A 1 104 ? 6.997 9.375 19.293 1.00 86.44 104 THR A CA 1
ATOM 848 C C . THR A 1 104 ? 8.311 8.890 18.692 1.00 86.44 104 THR A C 1
ATOM 850 O O . THR A 1 104 ? 9.243 8.502 19.399 1.00 86.44 104 THR A O 1
ATOM 853 N N . THR A 1 105 ? 8.387 8.872 17.368 1.00 80.25 105 THR A N 1
ATOM 854 C CA . THR A 1 105 ? 9.591 8.499 16.618 1.00 80.25 105 THR A CA 1
ATOM 855 C C . THR A 1 105 ? 10.346 9.744 16.139 1.00 80.25 105 THR A C 1
ATOM 857 O O . THR A 1 105 ? 9.872 10.867 16.282 1.00 80.25 105 THR A O 1
ATOM 860 N N . ARG A 1 106 ? 11.540 9.559 15.557 1.00 61.72 106 ARG A N 1
ATOM 861 C CA . ARG A 1 106 ? 12.435 10.659 15.138 1.00 61.72 106 ARG A CA 1
ATOM 862 C C . ARG A 1 106 ? 11.833 11.627 14.105 1.00 61.72 106 ARG A C 1
ATOM 864 O O . ARG A 1 106 ? 12.365 12.716 13.957 1.00 61.72 106 ARG A O 1
ATOM 871 N N . ALA A 1 107 ? 10.761 11.238 13.415 1.00 65.62 107 ALA A N 1
ATOM 872 C CA . ALA A 1 107 ? 10.066 12.058 12.419 1.00 65.62 107 ALA A CA 1
ATOM 873 C C . ALA A 1 107 ? 8.741 12.644 12.943 1.00 65.62 107 ALA A C 1
ATOM 875 O O . ALA A 1 107 ? 7.860 12.950 12.154 1.00 65.62 107 ALA A O 1
ATOM 876 N N . SER A 1 108 ? 8.552 12.719 14.265 1.00 71.06 108 SER A N 1
ATOM 877 C CA . SER A 1 108 ? 7.278 13.105 14.898 1.00 71.06 108 SER A CA 1
ATOM 878 C C . SER A 1 108 ? 6.093 12.175 14.595 1.00 71.06 108 SER A C 1
ATOM 880 O O . SER A 1 108 ? 4.973 12.455 15.010 1.00 71.06 108 SER A O 1
ATOM 882 N N . ASN A 1 109 ? 6.331 11.021 13.961 1.00 85.25 109 ASN A N 1
ATOM 883 C CA . ASN A 1 109 ? 5.312 9.985 13.799 1.00 85.25 109 ASN A CA 1
ATOM 884 C C . ASN A 1 109 ? 5.041 9.309 15.144 1.00 85.25 109 ASN A C 1
ATOM 886 O O . ASN A 1 109 ? 5.981 9.026 15.900 1.00 85.25 109 ASN A O 1
ATOM 890 N N . LEU A 1 110 ? 3.781 8.971 15.395 1.00 91.19 110 LEU A N 1
ATOM 891 C CA . LEU A 1 110 ? 3.371 8.173 16.541 1.00 91.19 110 LEU A CA 1
ATOM 892 C C . LEU A 1 110 ? 3.310 6.699 16.160 1.00 91.19 110 LEU A C 1
ATOM 894 O O . LEU A 1 110 ? 2.684 6.321 15.176 1.00 91.19 110 LEU A O 1
ATOM 898 N N . LYS A 1 111 ? 3.915 5.851 16.986 1.00 94.31 111 LYS A N 1
ATOM 899 C CA . LYS A 1 111 ? 3.792 4.398 16.885 1.00 94.31 111 LYS A CA 1
ATOM 900 C C . LYS A 1 111 ? 3.098 3.866 18.124 1.00 94.31 111 LYS A C 1
ATOM 902 O O . LYS A 1 111 ? 3.536 4.156 19.236 1.00 94.31 111 LYS A O 1
ATOM 907 N N . PHE A 1 112 ? 2.044 3.080 17.949 1.00 94.75 112 PHE A N 1
ATOM 908 C CA . PHE A 1 112 ? 1.274 2.509 19.055 1.00 94.75 112 PHE A CA 1
ATOM 909 C C . PHE A 1 112 ? 0.603 1.196 18.650 1.00 94.75 112 PHE A C 1
ATOM 911 O O . PHE A 1 112 ? 0.643 0.783 17.492 1.00 94.75 112 PHE A O 1
ATOM 918 N N . LYS A 1 113 ? 0.009 0.504 19.624 1.00 95.81 113 LYS A N 1
ATOM 919 C CA . LYS A 1 113 ? -0.820 -0.679 19.385 1.00 95.81 113 LYS A CA 1
ATOM 920 C C . LYS A 1 113 ? -2.257 -0.398 19.791 1.00 95.81 113 LYS A C 1
ATOM 922 O O . LYS A 1 113 ? -2.493 0.084 20.896 1.00 95.81 113 LYS A O 1
ATOM 927 N N . ILE A 1 114 ? -3.201 -0.742 18.925 1.00 95.19 114 ILE A N 1
ATOM 928 C CA . ILE A 1 114 ? -4.627 -0.780 19.245 1.00 95.19 114 ILE A CA 1
ATOM 929 C C . ILE A 1 114 ? -4.966 -2.214 19.632 1.00 95.19 114 ILE A C 1
ATOM 931 O O . ILE A 1 114 ? -4.854 -3.132 18.823 1.00 95.19 114 ILE A O 1
ATOM 935 N N . VAL A 1 115 ? -5.368 -2.407 20.880 1.00 95.31 115 VAL A N 1
ATOM 936 C CA . VAL A 1 115 ? -5.896 -3.669 21.389 1.00 95.31 115 VAL A CA 1
ATOM 937 C C . VAL A 1 115 ? -7.404 -3.654 21.183 1.00 95.31 115 VAL A C 1
ATOM 939 O O . VAL A 1 115 ? -8.118 -2.861 21.804 1.00 95.31 115 VAL A O 1
ATOM 942 N N . SER A 1 116 ? -7.875 -4.521 20.295 1.00 94.50 116 SER A N 1
ATOM 943 C CA . SER A 1 116 ? -9.291 -4.694 19.981 1.00 94.50 116 SER A CA 1
ATOM 944 C C . SER A 1 116 ? -9.740 -6.089 20.399 1.00 94.50 116 SER A C 1
ATOM 946 O O . SER A 1 116 ? -8.989 -7.043 20.186 1.00 94.50 116 SER A O 1
ATOM 948 N N . PRO A 1 117 ? -10.965 -6.247 20.926 1.00 94.12 117 PRO A N 1
ATOM 949 C CA . PRO A 1 117 ? -11.629 -7.542 20.911 1.00 94.12 117 PRO A CA 1
ATOM 950 C C . PRO A 1 117 ? -11.646 -8.104 19.486 1.00 94.12 117 PRO A C 1
ATOM 952 O O . PRO A 1 117 ? -11.767 -7.333 18.525 1.00 94.12 117 PRO A O 1
ATOM 955 N N . VAL A 1 118 ? -11.537 -9.423 19.353 1.00 94.12 118 VAL A N 1
ATOM 956 C CA . VAL A 1 118 ? -11.728 -10.120 18.079 1.00 94.12 118 VAL A CA 1
ATOM 957 C C . VAL A 1 118 ? -13.128 -9.803 17.551 1.00 94.12 118 VAL A C 1
ATOM 959 O O . VAL A 1 118 ? -14.112 -9.805 18.296 1.00 94.12 118 VAL A O 1
ATOM 962 N N . ILE A 1 119 ? -13.211 -9.494 16.260 1.00 92.62 119 ILE A N 1
ATOM 963 C CA . ILE A 1 119 ? -14.445 -9.118 15.572 1.00 92.62 119 ILE A CA 1
ATOM 964 C C . ILE A 1 119 ? -14.851 -10.249 14.640 1.00 92.62 119 ILE A C 1
ATOM 966 O O . ILE A 1 119 ? -14.105 -10.590 13.728 1.00 92.62 119 ILE A O 1
ATOM 970 N N . ASN A 1 120 ? -16.051 -10.799 14.833 1.00 90.06 120 ASN A N 1
ATOM 971 C CA . ASN A 1 120 ? -16.584 -11.842 13.959 1.00 90.06 120 ASN A CA 1
ATOM 972 C C . ASN A 1 120 ? -17.244 -11.264 12.688 1.00 90.06 120 ASN A C 1
ATOM 974 O O . ASN A 1 120 ? -17.381 -10.051 12.512 1.00 90.06 120 ASN A O 1
ATOM 978 N N . ARG A 1 121 ? -17.717 -12.143 11.794 1.00 87.44 121 ARG A N 1
ATOM 979 C CA . ARG A 1 121 ? -18.390 -11.766 10.533 1.00 87.44 121 ARG A CA 1
ATOM 980 C C . ARG A 1 121 ? -19.621 -10.869 10.713 1.00 87.44 121 ARG A C 1
ATOM 982 O O . ARG A 1 121 ? -19.941 -10.082 9.827 1.00 87.44 121 ARG A O 1
ATOM 989 N N . ASN A 1 122 ? -20.281 -10.947 11.864 1.00 89.00 122 ASN A N 1
ATOM 990 C CA . ASN A 1 122 ? -21.446 -10.130 12.200 1.00 89.00 122 ASN A CA 1
ATOM 991 C C . ASN A 1 122 ? -21.067 -8.797 12.867 1.00 89.00 122 ASN A C 1
ATOM 993 O O . ASN A 1 122 ? -21.946 -8.098 13.366 1.00 89.00 122 ASN A O 1
ATOM 997 N N . LEU A 1 123 ? -19.778 -8.437 12.874 1.00 87.56 123 LEU A N 1
ATOM 998 C CA . LEU A 1 123 ? -19.219 -7.289 13.593 1.00 87.56 123 LEU A CA 1
ATOM 999 C C . LEU A 1 123 ? -19.411 -7.351 15.113 1.00 87.56 123 LEU A C 1
ATOM 1001 O O . LEU A 1 123 ? -19.389 -6.322 15.790 1.00 87.56 123 LEU A O 1
ATOM 1005 N N . GLN A 1 124 ? -19.607 -8.547 15.665 1.00 89.75 124 GLN A N 1
ATOM 1006 C CA . GLN A 1 124 ? -19.724 -8.725 17.104 1.00 89.75 124 GLN A CA 1
ATOM 1007 C C . GLN A 1 124 ? -18.344 -8.975 17.704 1.00 89.75 124 GLN A C 1
ATOM 1009 O O . GLN A 1 124 ? -17.528 -9.713 17.150 1.00 89.75 124 GLN A O 1
ATOM 1014 N N . LYS A 1 125 ? -18.117 -8.346 18.856 1.00 90.31 125 LYS A N 1
ATOM 1015 C CA . LYS A 1 125 ? -16.919 -8.511 19.676 1.00 90.31 125 LYS A CA 1
ATOM 1016 C C . LYS A 1 125 ? -16.988 -9.847 20.408 1.00 90.31 125 LYS A C 1
ATOM 1018 O O . LYS A 1 125 ? -18.029 -10.166 20.981 1.00 90.31 125 LYS A O 1
ATOM 1023 N N . THR A 1 126 ? -15.894 -10.593 20.420 1.00 86.81 126 THR A N 1
ATOM 1024 C CA . THR A 1 126 ? -15.743 -11.804 21.239 1.00 86.81 126 THR A CA 1
ATOM 1025 C C . THR A 1 126 ? -14.837 -11.523 22.449 1.00 86.81 126 THR A C 1
ATOM 1027 O O . THR A 1 126 ? -14.481 -10.371 22.703 1.00 86.81 126 THR A O 1
ATOM 1030 N N . GLY A 1 127 ? -14.534 -12.548 23.256 1.00 80.56 127 GLY A N 1
ATOM 1031 C CA . GLY A 1 127 ? -13.723 -12.408 24.475 1.00 80.56 127 GLY A CA 1
ATOM 1032 C C . GLY A 1 127 ? -12.208 -12.360 24.244 1.00 80.56 127 GLY A C 1
ATOM 1033 O O . GLY A 1 127 ? -11.480 -11.908 25.126 1.00 80.56 127 GLY A O 1
ATOM 1034 N N . ASP A 1 128 ? -11.740 -12.800 23.077 1.00 91.00 128 ASP A N 1
ATOM 1035 C CA . ASP A 1 128 ? -10.323 -12.786 22.710 1.00 91.00 128 ASP A CA 1
ATOM 1036 C C . ASP A 1 128 ? -9.900 -11.407 22.191 1.00 91.00 128 ASP A C 1
ATOM 1038 O O . ASP A 1 128 ? -10.731 -10.607 21.759 1.00 91.00 128 ASP A O 1
ATOM 1042 N N . PHE A 1 129 ? -8.595 -11.119 22.206 1.00 92.81 129 PHE A N 1
ATOM 1043 C CA . PHE A 1 129 ? -8.056 -9.816 21.809 1.00 92.81 129 PHE A CA 1
ATOM 1044 C C . PHE A 1 129 ? -6.947 -9.938 20.768 1.00 92.81 129 PHE A C 1
ATOM 1046 O O . PHE A 1 129 ? -6.057 -10.779 20.877 1.00 92.81 129 PHE A O 1
ATOM 1053 N N . ILE A 1 130 ? -6.951 -9.011 19.812 1.00 93.00 130 ILE A N 1
ATOM 1054 C CA . ILE A 1 130 ? -5.900 -8.828 18.809 1.00 93.00 130 ILE A CA 1
ATOM 1055 C C . ILE A 1 130 ? -5.252 -7.460 18.999 1.00 93.00 130 ILE A C 1
ATOM 1057 O O . ILE A 1 130 ? -5.898 -6.484 19.391 1.00 93.00 130 ILE A O 1
ATOM 1061 N N . LYS A 1 131 ? -3.950 -7.393 18.712 1.00 94.19 131 LYS A N 1
ATOM 1062 C CA . LYS A 1 131 ? -3.166 -6.158 18.750 1.00 94.19 131 LYS A CA 1
ATOM 1063 C C . LYS A 1 131 ? -2.807 -5.733 17.334 1.00 94.19 131 LYS A C 1
ATOM 1065 O O . LYS A 1 131 ? -2.008 -6.396 16.685 1.00 94.19 131 LYS A O 1
ATOM 1070 N N . VAL A 1 132 ? -3.336 -4.595 16.905 1.00 93.19 132 VAL A N 1
ATOM 1071 C CA . VAL A 1 132 ? -3.006 -3.964 15.623 1.00 93.19 132 VAL A CA 1
ATOM 1072 C C . VAL A 1 132 ? -1.900 -2.946 15.854 1.00 93.19 132 VAL A C 1
ATOM 1074 O O . VAL A 1 132 ? -2.059 -2.052 16.687 1.00 93.19 132 VAL A O 1
ATOM 1077 N N . GLN A 1 133 ? -0.775 -3.067 15.149 1.00 94.00 133 GLN A N 1
ATOM 1078 C CA . GLN A 1 133 ? 0.255 -2.031 15.183 1.00 94.00 133 GLN A CA 1
ATOM 1079 C C . GLN A 1 133 ? -0.159 -0.879 14.269 1.00 94.00 133 GLN A C 1
ATOM 1081 O O . GLN A 1 133 ? -0.510 -1.102 13.116 1.00 94.00 133 GLN A O 1
ATOM 1086 N N . VAL A 1 134 ? -0.082 0.347 14.777 1.00 93.94 134 VAL A N 1
ATOM 1087 C CA . VAL A 1 134 ? -0.341 1.562 14.008 1.00 93.94 134 VAL A CA 1
ATOM 1088 C C . VAL A 1 134 ? 0.915 2.413 13.970 1.00 93.94 134 VAL A C 1
ATOM 1090 O O . VAL A 1 134 ? 1.503 2.716 15.012 1.00 93.94 134 VAL A O 1
ATOM 1093 N N . ASP A 1 135 ? 1.295 2.792 12.757 1.00 92.94 135 ASP A N 1
ATOM 1094 C CA . ASP A 1 135 ? 2.308 3.795 12.470 1.00 92.94 135 ASP A CA 1
ATOM 1095 C C . ASP A 1 135 ? 1.579 5.022 11.890 1.00 92.94 135 ASP A C 1
ATOM 1097 O O . ASP A 1 135 ? 1.117 5.013 10.752 1.00 92.94 135 ASP A O 1
ATOM 1101 N N . LEU A 1 136 ? 1.402 6.058 12.714 1.00 92.00 136 LEU A N 1
ATOM 1102 C CA . LEU A 1 136 ? 0.678 7.284 12.380 1.00 92.00 136 LEU A CA 1
ATOM 1103 C C . LEU A 1 136 ? 1.666 8.406 12.059 1.00 92.00 136 LEU A C 1
ATOM 1105 O O . LEU A 1 136 ? 2.323 8.950 12.949 1.00 92.00 136 LEU A O 1
ATOM 1109 N N . ASN A 1 137 ? 1.752 8.761 10.784 1.00 90.69 137 ASN A N 1
ATOM 1110 C CA . ASN A 1 137 ? 2.470 9.930 10.309 1.00 90.69 137 ASN A CA 1
ATOM 1111 C C . ASN A 1 137 ? 1.615 11.189 10.517 1.00 90.69 137 ASN A C 1
ATOM 1113 O O . ASN A 1 137 ? 0.469 11.253 10.069 1.00 90.69 137 ASN A O 1
ATOM 1117 N N . ILE A 1 138 ? 2.173 12.175 11.216 1.00 87.12 138 ILE A N 1
ATOM 1118 C CA . ILE A 1 138 ? 1.532 13.467 11.452 1.00 87.12 138 ILE A CA 1
ATOM 1119 C C . ILE A 1 138 ? 2.297 14.497 10.631 1.00 87.12 138 ILE A C 1
ATOM 1121 O O . ILE A 1 138 ? 3.458 14.785 10.920 1.00 87.12 138 ILE A O 1
ATOM 1125 N N . GLY A 1 139 ? 1.648 15.067 9.623 1.00 78.38 139 GLY A N 1
ATOM 1126 C CA . GLY A 1 139 ? 2.312 15.990 8.713 1.00 78.38 139 GLY A CA 1
ATOM 1127 C C . GLY A 1 139 ? 1.342 16.800 7.871 1.00 78.38 139 GLY A C 1
ATOM 1128 O O . GLY A 1 139 ? 0.126 16.684 8.001 1.00 78.38 139 GLY A O 1
ATOM 1129 N N . ASP A 1 140 ? 1.898 17.618 6.985 1.00 65.81 140 ASP A N 1
ATOM 1130 C CA . ASP A 1 140 ? 1.150 18.423 6.011 1.00 65.81 140 ASP A CA 1
ATOM 1131 C C . ASP A 1 140 ? 0.699 17.607 4.791 1.00 65.81 140 ASP A C 1
ATOM 1133 O O . ASP A 1 140 ? 0.564 18.136 3.695 1.00 65.81 140 ASP A O 1
ATOM 1137 N N . ASP A 1 141 ? 0.489 16.303 4.975 1.00 65.12 141 ASP A N 1
ATOM 1138 C CA . ASP A 1 141 ? 0.123 15.396 3.897 1.00 65.12 141 ASP A CA 1
ATOM 1139 C C . ASP A 1 141 ? -1.215 15.825 3.282 1.00 65.12 141 ASP A C 1
ATOM 1141 O O . ASP A 1 141 ? -2.260 15.819 3.945 1.00 65.12 141 ASP A O 1
ATOM 1145 N N . GLU A 1 142 ? -1.176 16.222 2.009 1.00 64.62 142 GLU A N 1
ATOM 1146 C CA . GLU A 1 142 ? -2.363 16.641 1.275 1.00 64.62 142 GLU A CA 1
ATOM 1147 C C . GLU A 1 142 ? -3.252 15.470 0.830 1.00 64.62 142 GLU A C 1
ATOM 1149 O O . GLU A 1 142 ? -4.329 15.707 0.283 1.00 64.62 142 GLU A O 1
ATOM 1154 N N . SER A 1 143 ? -2.863 14.229 1.136 1.00 68.69 143 SER A N 1
ATOM 1155 C CA . SER A 1 143 ? -3.621 13.020 0.808 1.00 68.69 143 SER A CA 1
ATOM 1156 C C . SER A 1 143 ? -5.095 13.118 1.201 1.00 68.69 143 SER A C 1
ATOM 1158 O O . SER A 1 143 ? -5.452 13.605 2.281 1.00 68.69 143 SER A O 1
ATOM 1160 N N . GLU A 1 144 ? -5.968 12.635 0.317 1.00 81.19 144 GLU A N 1
ATOM 1161 C CA . GLU A 1 144 ? -7.393 12.550 0.613 1.00 81.19 144 GLU A CA 1
ATOM 1162 C C . GLU A 1 144 ? -7.653 11.432 1.633 1.00 81.19 144 GLU A C 1
ATOM 1164 O O . GLU A 1 144 ? -6.899 10.459 1.760 1.00 81.19 144 GLU A O 1
ATOM 1169 N N . GLN A 1 145 ? -8.746 11.590 2.376 1.00 88.25 145 GLN A N 1
ATOM 1170 C CA . GLN A 1 145 ? -9.190 10.633 3.383 1.00 88.25 145 GLN A CA 1
ATOM 1171 C C . GLN A 1 145 ? -9.612 9.308 2.734 1.00 88.25 145 GLN A C 1
ATOM 1173 O O . GLN A 1 145 ? -10.230 9.294 1.672 1.00 88.25 145 GLN A O 1
ATOM 1178 N N . GLY A 1 146 ? -9.338 8.197 3.420 1.00 92.81 146 GLY A N 1
ATOM 1179 C CA . GLY A 1 146 ? -9.731 6.856 2.981 1.00 92.81 146 GLY A CA 1
ATOM 1180 C C . GLY A 1 146 ? -8.540 5.926 2.786 1.00 92.81 146 GLY A C 1
ATOM 1181 O O . GLY A 1 146 ? -7.458 6.159 3.314 1.00 92.81 146 GLY A O 1
ATOM 1182 N N . VAL A 1 147 ? -8.750 4.833 2.063 1.00 94.81 147 VAL A N 1
ATOM 1183 C CA . VAL A 1 147 ? -7.701 3.884 1.680 1.00 94.81 147 VAL A CA 1
ATOM 1184 C C . VAL A 1 147 ? -7.096 4.339 0.363 1.00 94.81 147 VAL A C 1
ATOM 1186 O O . VAL A 1 147 ? -7.824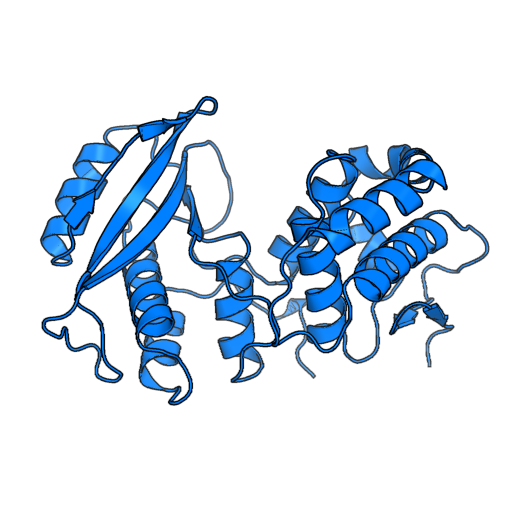 4.457 -0.621 1.00 94.81 147 VAL A O 1
ATOM 1189 N N . ALA A 1 148 ? -5.781 4.559 0.339 1.00 92.75 148 ALA A N 1
ATOM 1190 C CA . ALA A 1 148 ? -5.046 4.898 -0.874 1.00 92.75 148 ALA A CA 1
ATOM 1191 C C . ALA A 1 148 ? -5.330 3.890 -2.001 1.00 92.75 148 ALA A C 1
ATOM 1193 O O . ALA A 1 148 ? -5.439 2.679 -1.759 1.00 92.75 148 ALA A O 1
ATOM 1194 N N . SER A 1 149 ? -5.462 4.391 -3.229 1.00 91.50 149 SER A N 1
ATOM 1195 C CA . SER A 1 149 ? -5.718 3.526 -4.381 1.00 91.50 149 SER A CA 1
ATOM 1196 C C . SER A 1 149 ? -4.484 2.664 -4.688 1.00 91.50 149 SER A C 1
ATOM 1198 O O . SER A 1 149 ? -3.356 3.041 -4.347 1.00 91.50 149 SER A O 1
ATOM 1200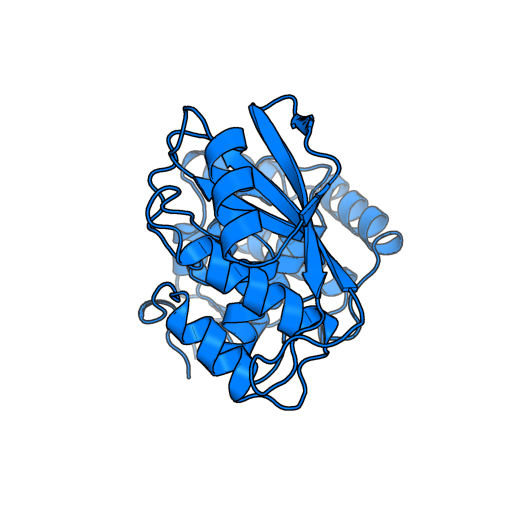 N N . PRO A 1 150 ? -4.639 1.509 -5.360 1.00 89.69 150 PRO A N 1
ATOM 1201 C CA . PRO A 1 150 ? -3.492 0.680 -5.728 1.00 89.69 150 PRO A CA 1
ATOM 1202 C C . PRO A 1 150 ? -2.433 1.443 -6.531 1.00 89.69 150 PRO A C 1
ATOM 1204 O O . PRO A 1 150 ? -1.243 1.274 -6.268 1.00 89.69 150 PRO A O 1
ATOM 1207 N N . LYS A 1 151 ? -2.847 2.329 -7.452 1.00 89.19 151 LYS A N 1
ATOM 1208 C CA . LYS A 1 151 ? -1.939 3.166 -8.255 1.00 89.19 151 LYS A CA 1
ATOM 1209 C C . LYS A 1 151 ? -1.115 4.103 -7.370 1.00 89.19 151 LYS A C 1
ATOM 1211 O O . LYS A 1 151 ? 0.107 4.112 -7.484 1.00 89.19 151 LYS A O 1
ATOM 1216 N N . GLU A 1 152 ? -1.753 4.814 -6.439 1.00 89.69 152 GLU A N 1
ATOM 1217 C CA . GLU A 1 152 ? -1.062 5.709 -5.496 1.00 89.69 152 GLU A CA 1
ATOM 1218 C C . GLU A 1 152 ? -0.017 4.965 -4.660 1.00 89.69 152 GLU A C 1
ATOM 1220 O O . GLU A 1 152 ? 1.107 5.434 -4.465 1.00 89.69 152 GLU A O 1
ATOM 1225 N N . VAL A 1 153 ? -0.367 3.774 -4.172 1.00 89.44 153 VAL A N 1
ATOM 1226 C CA . VAL A 1 153 ? 0.548 2.976 -3.356 1.00 89.44 153 VAL A CA 1
ATOM 1227 C C . VAL A 1 153 ? 1.694 2.436 -4.207 1.00 89.44 153 VAL A C 1
ATOM 1229 O O . VAL A 1 153 ? 2.840 2.528 -3.775 1.00 89.44 153 VAL A O 1
ATOM 1232 N N . MET A 1 154 ? 1.428 1.927 -5.415 1.00 90.31 154 MET A N 1
ATOM 1233 C CA . MET A 1 154 ? 2.469 1.458 -6.339 1.00 90.31 154 MET A CA 1
ATOM 1234 C C . MET A 1 154 ? 3.468 2.563 -6.684 1.00 90.31 154 MET A C 1
ATOM 1236 O O . MET A 1 154 ? 4.669 2.334 -6.560 1.00 90.31 154 MET A O 1
ATOM 1240 N N . VAL A 1 155 ? 2.988 3.762 -7.033 1.00 91.12 155 VAL A N 1
ATOM 1241 C CA . VAL A 1 155 ? 3.831 4.939 -7.308 1.00 91.12 155 VAL A CA 1
ATOM 1242 C C . VAL A 1 155 ? 4.733 5.240 -6.114 1.00 91.12 155 VAL A C 1
ATOM 1244 O O . VAL A 1 155 ? 5.952 5.345 -6.259 1.00 91.12 155 VAL A O 1
ATOM 1247 N N . ASN A 1 156 ? 4.165 5.302 -4.908 1.00 89.44 156 ASN A N 1
ATOM 1248 C CA . ASN A 1 156 ? 4.943 5.554 -3.698 1.00 89.44 156 ASN A CA 1
ATOM 1249 C C . ASN A 1 156 ? 5.985 4.458 -3.438 1.00 89.44 156 ASN A C 1
ATOM 1251 O O . ASN A 1 156 ? 7.140 4.762 -3.146 1.00 89.44 156 ASN A O 1
ATOM 1255 N N . LYS A 1 157 ? 5.613 3.178 -3.558 1.00 89.44 157 LYS A N 1
ATOM 1256 C CA . LYS A 1 157 ? 6.528 2.042 -3.363 1.00 89.44 157 LYS A CA 1
ATOM 1257 C C . LYS A 1 157 ? 7.670 2.052 -4.371 1.00 89.44 157 LYS A C 1
ATOM 1259 O O . LYS A 1 157 ? 8.817 1.833 -3.976 1.00 89.44 157 LYS A O 1
ATOM 1264 N N . PHE A 1 158 ? 7.362 2.352 -5.630 1.00 90.44 158 PHE A N 1
ATOM 1265 C CA . PHE A 1 158 ? 8.350 2.432 -6.690 1.00 90.44 158 PHE A CA 1
ATOM 1266 C C . PHE A 1 158 ? 9.374 3.523 -6.383 1.00 90.44 158 PHE A C 1
ATOM 1268 O O . PHE A 1 158 ? 10.553 3.224 -6.209 1.00 90.44 158 PHE A O 1
ATOM 1275 N N . ASN A 1 159 ? 8.915 4.758 -6.179 1.00 88.25 159 ASN A N 1
ATOM 1276 C CA . ASN A 1 159 ? 9.789 5.900 -5.915 1.00 88.25 159 ASN A CA 1
ATOM 1277 C C . ASN A 1 159 ? 10.591 5.751 -4.617 1.00 88.25 159 ASN A C 1
ATOM 1279 O O . ASN A 1 159 ? 11.780 6.044 -4.596 1.00 88.25 159 ASN A O 1
ATOM 1283 N N . LEU A 1 160 ? 9.999 5.205 -3.550 1.00 85.75 160 LEU A N 1
ATOM 1284 C CA . LEU A 1 160 ? 10.728 4.933 -2.309 1.00 85.75 160 LEU A CA 1
ATOM 1285 C C . LEU A 1 160 ? 11.869 3.923 -2.497 1.00 85.75 160 LEU A C 1
ATOM 1287 O O . LEU A 1 160 ? 12.898 4.043 -1.827 1.00 85.75 160 LEU A O 1
ATOM 1291 N N . LYS A 1 161 ? 11.696 2.927 -3.378 1.00 85.50 161 LYS A N 1
ATOM 1292 C CA . LYS A 1 161 ? 12.775 1.999 -3.735 1.00 85.50 161 LYS A CA 1
ATOM 1293 C C . LYS A 1 161 ? 13.846 2.681 -4.588 1.00 85.50 161 LYS A C 1
ATOM 1295 O O . LYS A 1 161 ? 15.015 2.340 -4.419 1.00 85.50 161 LYS A O 1
ATOM 1300 N N . LEU A 1 162 ? 13.473 3.628 -5.450 1.00 83.06 162 LEU A N 1
ATOM 1301 C CA . LEU A 1 162 ? 14.442 4.391 -6.239 1.00 83.06 162 LEU A CA 1
ATOM 1302 C C . LEU A 1 162 ? 15.319 5.281 -5.344 1.00 83.06 162 LEU A C 1
ATOM 1304 O O . LEU A 1 162 ? 16.536 5.226 -5.445 1.00 83.06 162 LEU A O 1
ATOM 1308 N N . THR A 1 163 ? 14.725 6.007 -4.393 1.00 78.62 163 THR A N 1
ATOM 1309 C CA . THR A 1 163 ? 15.454 6.959 -3.535 1.00 78.62 163 THR A CA 1
ATOM 1310 C C . THR A 1 163 ? 16.315 6.293 -2.450 1.00 78.62 163 THR A C 1
ATOM 1312 O O . THR A 1 163 ? 17.322 6.845 -2.015 1.00 78.62 163 THR A O 1
ATOM 1315 N N . VAL A 1 164 ? 15.927 5.114 -1.943 1.00 67.69 164 VAL A N 1
ATOM 1316 C CA . VAL A 1 164 ? 16.656 4.424 -0.859 1.00 67.69 164 VAL A CA 1
ATOM 1317 C C . VAL A 1 164 ? 17.129 3.059 -1.345 1.00 67.69 164 VAL A C 1
ATOM 1319 O O . VAL A 1 164 ? 16.492 2.031 -1.092 1.00 67.69 164 VAL A O 1
ATOM 1322 N N . VAL A 1 165 ? 18.278 3.061 -2.023 1.00 59.19 165 VAL A N 1
ATOM 1323 C CA . VAL A 1 165 ? 18.853 1.892 -2.711 1.00 59.19 165 VAL A CA 1
ATOM 1324 C C . VAL A 1 165 ? 19.006 0.675 -1.782 1.00 59.19 165 VAL A C 1
ATOM 1326 O O . VAL A 1 165 ? 18.682 -0.442 -2.189 1.00 59.19 165 VAL A O 1
ATOM 1329 N N . ASP A 1 166 ? 19.359 0.879 -0.508 1.00 53.72 166 ASP A N 1
ATOM 1330 C CA . ASP A 1 166 ? 19.969 -0.175 0.320 1.00 53.72 166 ASP A CA 1
ATOM 1331 C C . ASP A 1 166 ? 19.033 -0.915 1.314 1.00 53.72 166 ASP A C 1
ATOM 1333 O O . ASP A 1 166 ? 19.448 -1.872 1.960 1.00 53.72 166 ASP A O 1
ATOM 1337 N N . ARG A 1 167 ? 17.758 -0.521 1.522 1.00 57.72 167 ARG A N 1
ATOM 1338 C CA . ARG A 1 167 ? 16.968 -1.072 2.671 1.00 57.72 167 ARG A CA 1
ATOM 1339 C C . ARG A 1 167 ? 15.482 -1.355 2.448 1.00 57.72 167 ARG A C 1
ATOM 1341 O O . ARG A 1 167 ? 14.715 -1.440 3.409 1.00 57.72 167 ARG A O 1
ATOM 1348 N N . ARG A 1 168 ? 15.042 -1.489 1.197 1.00 73.75 168 ARG A N 1
ATOM 1349 C CA . ARG A 1 168 ? 13.604 -1.528 0.863 1.00 73.75 168 ARG A CA 1
ATOM 1350 C C . ARG A 1 168 ? 13.198 -2.657 -0.082 1.00 73.75 168 ARG A C 1
ATOM 1352 O O . ARG A 1 168 ? 12.335 -2.470 -0.933 1.00 73.75 168 ARG A O 1
ATOM 1359 N N . LEU A 1 169 ? 13.751 -3.860 0.098 1.00 79.94 169 LEU A N 1
ATOM 1360 C CA . LEU A 1 169 ? 13.314 -5.036 -0.669 1.00 79.94 169 LEU A CA 1
ATOM 1361 C C . LEU A 1 169 ? 11.792 -5.256 -0.586 1.00 79.94 169 LEU A C 1
ATOM 1363 O O . LEU A 1 169 ? 11.169 -5.593 -1.585 1.00 79.94 169 LEU A O 1
ATOM 1367 N N . LYS A 1 170 ? 11.179 -4.997 0.577 1.00 82.50 170 LYS A N 1
ATOM 1368 C CA . LYS A 1 170 ? 9.720 -5.077 0.742 1.00 82.50 170 LYS A CA 1
ATOM 1369 C C . LYS A 1 170 ? 8.950 -4.167 -0.224 1.00 82.50 170 LYS A C 1
ATOM 1371 O O . LYS A 1 170 ? 7.888 -4.561 -0.678 1.00 82.50 170 LYS A O 1
ATOM 1376 N N . ASP A 1 171 ? 9.478 -2.981 -0.537 1.00 86.25 171 ASP A N 1
ATOM 1377 C CA . ASP A 1 171 ? 8.792 -2.007 -1.390 1.00 86.25 171 ASP A CA 1
ATOM 1378 C C . ASP A 1 171 ? 8.922 -2.397 -2.872 1.00 86.25 171 ASP A C 1
ATOM 1380 O O . ASP A 1 171 ? 7.950 -2.298 -3.612 1.00 86.25 171 ASP A O 1
ATOM 1384 N N . LEU A 1 172 ? 10.076 -2.947 -3.272 1.00 89.12 172 LEU A N 1
ATOM 1385 C CA . LEU A 1 172 ? 10.269 -3.589 -4.580 1.00 89.12 172 LEU A CA 1
ATOM 1386 C C . LEU A 1 172 ? 9.299 -4.760 -4.777 1.00 89.12 172 LEU A C 1
ATOM 1388 O O . LEU A 1 172 ? 8.649 -4.873 -5.810 1.00 89.12 172 LEU A O 1
ATOM 1392 N N . VAL A 1 173 ? 9.204 -5.632 -3.774 1.00 87.06 173 VAL A N 1
ATOM 1393 C CA . VAL A 1 173 ? 8.3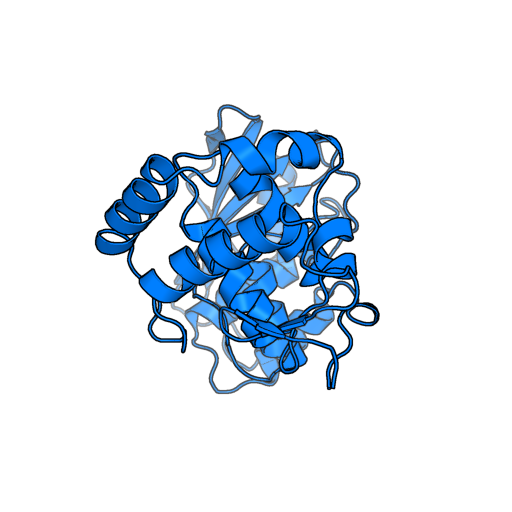11 -6.795 -3.787 1.00 87.06 173 VAL A CA 1
ATOM 1394 C C . VAL A 1 173 ? 6.856 -6.360 -3.884 1.00 87.06 173 VAL A C 1
ATOM 1396 O O . VAL A 1 173 ? 6.129 -6.878 -4.727 1.00 87.06 173 VAL A O 1
ATOM 1399 N N . ASP A 1 174 ? 6.447 -5.404 -3.043 1.00 86.75 174 ASP A N 1
ATOM 1400 C CA . ASP A 1 174 ? 5.100 -4.843 -3.086 1.00 86.75 174 ASP A CA 1
ATOM 1401 C C . ASP A 1 174 ? 4.827 -4.300 -4.492 1.00 86.75 174 ASP A C 1
ATOM 1403 O O . ASP A 1 174 ? 3.822 -4.660 -5.089 1.00 86.75 174 ASP A O 1
ATOM 1407 N N . PHE A 1 175 ? 5.738 -3.520 -5.073 1.00 91.06 175 PHE A N 1
ATOM 1408 C CA . PHE A 1 175 ? 5.574 -3.014 -6.434 1.00 91.06 175 PHE A CA 1
ATOM 1409 C C . PHE A 1 175 ? 5.360 -4.140 -7.462 1.00 91.06 175 PHE A C 1
ATOM 1411 O O . PHE A 1 175 ? 4.347 -4.135 -8.155 1.00 91.06 175 PHE A O 1
ATOM 1418 N N . ILE A 1 176 ? 6.239 -5.147 -7.515 1.00 90.88 176 ILE A N 1
ATOM 1419 C CA . ILE A 1 176 ? 6.152 -6.218 -8.522 1.00 90.88 176 ILE A CA 1
ATOM 1420 C C . ILE A 1 176 ? 4.905 -7.089 -8.369 1.00 90.88 176 ILE A C 1
ATOM 1422 O O . ILE A 1 176 ? 4.249 -7.389 -9.366 1.00 90.88 176 ILE A O 1
ATOM 1426 N N . ILE A 1 177 ? 4.547 -7.472 -7.142 1.00 87.56 177 ILE A N 1
ATOM 1427 C CA . ILE A 1 177 ? 3.331 -8.261 -6.900 1.00 87.56 177 ILE A CA 1
ATOM 1428 C C . ILE A 1 177 ? 2.091 -7.478 -7.349 1.00 87.56 177 ILE A C 1
ATOM 1430 O O . ILE A 1 177 ? 1.167 -8.061 -7.910 1.00 87.56 177 ILE A O 1
ATOM 1434 N N . ASN A 1 178 ? 2.065 -6.158 -7.139 1.00 87.75 178 ASN A N 1
ATOM 1435 C CA . ASN A 1 178 ? 0.939 -5.341 -7.583 1.00 87.75 178 ASN A CA 1
ATOM 1436 C C . ASN A 1 178 ? 0.922 -5.130 -9.100 1.00 87.75 178 ASN A C 1
ATOM 1438 O O . ASN A 1 178 ? -0.163 -5.144 -9.674 1.00 87.75 178 ASN A O 1
ATOM 1442 N N . ILE A 1 179 ? 2.078 -5.019 -9.763 1.00 90.06 179 ILE A N 1
ATOM 1443 C CA . ILE A 1 179 ? 2.119 -5.016 -11.230 1.00 90.06 179 ILE A CA 1
ATOM 1444 C C . ILE A 1 179 ? 1.481 -6.299 -11.782 1.00 90.06 179 ILE A C 1
ATOM 1446 O O . ILE A 1 179 ? 0.567 -6.214 -12.593 1.00 90.06 179 ILE A O 1
ATOM 1450 N N . ASP A 1 180 ? 1.867 -7.479 -11.291 1.00 88.00 180 ASP A N 1
ATOM 1451 C CA . ASP A 1 180 ? 1.281 -8.754 -11.748 1.00 88.00 180 ASP A CA 1
ATOM 1452 C C . ASP A 1 180 ? -0.212 -8.892 -11.410 1.00 88.00 180 ASP A C 1
ATOM 1454 O O . ASP A 1 180 ? -0.992 -9.409 -12.211 1.00 88.00 180 ASP A O 1
ATOM 1458 N N . ALA A 1 181 ? -0.636 -8.403 -10.241 1.00 85.25 181 ALA A N 1
ATOM 1459 C CA . ALA A 1 181 ? -2.026 -8.503 -9.808 1.00 85.25 181 ALA A CA 1
ATOM 1460 C C . ALA A 1 181 ? -2.969 -7.563 -10.577 1.00 85.25 181 ALA A C 1
ATOM 1462 O O . ALA A 1 181 ? -4.087 -7.967 -10.908 1.00 85.25 181 ALA A O 1
ATOM 1463 N N . TYR A 1 182 ? -2.543 -6.320 -10.825 1.00 86.94 182 TYR A N 1
ATOM 1464 C CA . TYR A 1 182 ? -3.394 -5.264 -11.378 1.00 86.94 182 TYR A CA 1
ATOM 1465 C C . TYR A 1 182 ? -3.183 -5.007 -12.877 1.00 86.94 182 TYR A C 1
ATOM 1467 O O . TYR A 1 182 ? -4.086 -4.463 -13.508 1.00 86.94 182 TYR A O 1
ATOM 1475 N N . TYR A 1 183 ? -2.071 -5.461 -13.466 1.00 88.38 183 TYR A N 1
ATOM 1476 C CA . TYR A 1 183 ? -1.807 -5.405 -14.910 1.00 88.38 183 TYR A CA 1
ATOM 1477 C C . TYR A 1 183 ? -1.686 -6.820 -15.499 1.00 88.38 183 TYR A C 1
ATOM 1479 O O . TYR A 1 183 ? -0.599 -7.248 -15.896 1.00 88.38 183 TYR A O 1
ATOM 1487 N N . PRO A 1 184 ? -2.797 -7.578 -15.582 1.00 85.81 184 PRO A N 1
ATOM 1488 C CA . PRO A 1 184 ? -2.775 -8.969 -16.038 1.00 85.81 184 PRO A CA 1
ATOM 1489 C C . PRO A 1 184 ? -2.365 -9.137 -17.508 1.00 85.81 184 PRO A C 1
ATOM 1491 O O . PRO A 1 184 ? -1.974 -10.237 -17.891 1.00 85.81 184 PRO A O 1
ATOM 1494 N N . ASP A 1 185 ? -2.443 -8.070 -18.308 1.00 89.50 185 ASP A N 1
ATOM 1495 C CA . ASP A 1 185 ? -1.990 -8.022 -19.705 1.00 89.50 185 ASP A CA 1
ATOM 1496 C C . ASP A 1 185 ? -0.646 -7.279 -19.865 1.00 89.50 185 ASP A C 1
ATOM 1498 O O . ASP A 1 185 ? -0.147 -7.116 -20.977 1.00 89.50 185 ASP A O 1
ATOM 1502 N N . GLY A 1 186 ? -0.037 -6.877 -18.744 1.00 90.88 186 GLY A N 1
ATOM 1503 C CA . GLY A 1 186 ? 1.185 -6.084 -18.671 1.00 90.88 186 GLY A CA 1
ATOM 1504 C C . GLY A 1 186 ? 0.941 -4.574 -18.590 1.00 90.88 186 GLY A C 1
ATOM 1505 O O . GLY A 1 186 ? -0.168 -4.089 -18.805 1.00 90.88 186 GLY A O 1
ATOM 1506 N N . ILE A 1 187 ? 1.993 -3.837 -18.231 1.00 92.88 187 ILE A N 1
ATOM 1507 C CA . ILE A 1 187 ? 1.991 -2.375 -18.064 1.00 92.88 187 ILE A CA 1
ATOM 1508 C C . ILE A 1 187 ? 2.851 -1.721 -19.14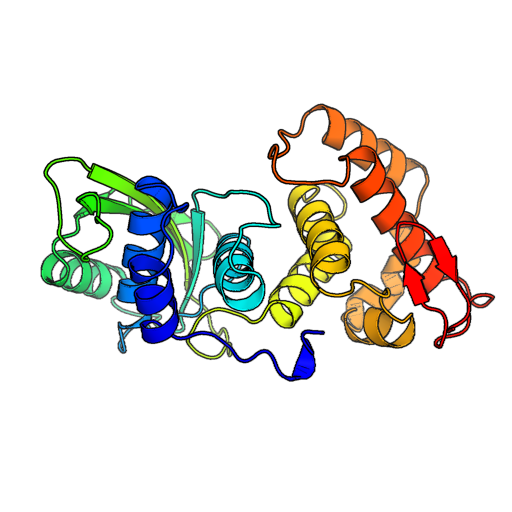9 1.00 92.88 187 ILE A C 1
ATOM 1510 O O . ILE A 1 187 ? 3.940 -2.213 -19.452 1.00 92.88 187 ILE A O 1
ATOM 1514 N N . SER A 1 188 ? 2.388 -0.623 -19.748 1.00 94.06 188 SER A N 1
ATOM 1515 C CA . SER A 1 188 ? 3.162 0.064 -20.785 1.00 94.06 188 SER A CA 1
ATOM 1516 C C . SER A 1 188 ? 4.368 0.810 -20.208 1.00 94.06 188 SER A C 1
ATOM 1518 O O . SER A 1 188 ? 4.374 1.258 -19.056 1.00 94.06 188 SER A O 1
ATOM 1520 N N . LYS A 1 189 ? 5.404 0.989 -21.034 1.00 94.88 189 LYS A N 1
ATOM 1521 C CA . LYS A 1 189 ? 6.566 1.807 -20.685 1.00 94.88 189 LYS A CA 1
ATOM 1522 C C . LYS A 1 189 ? 6.153 3.247 -20.381 1.00 94.88 189 LYS A C 1
ATOM 1524 O O . LYS A 1 189 ? 6.629 3.793 -19.390 1.00 94.88 189 LYS A O 1
ATOM 1529 N N . SER A 1 190 ? 5.255 3.839 -21.173 1.00 92.81 190 SER A N 1
ATOM 1530 C CA . SER A 1 190 ? 4.749 5.194 -20.918 1.00 92.81 190 SER A CA 1
ATOM 1531 C C . SER A 1 190 ? 4.117 5.321 -19.529 1.00 92.81 190 SER A C 1
ATOM 1533 O O . SER A 1 190 ? 4.443 6.243 -18.790 1.00 92.81 190 SER A O 1
ATOM 1535 N N . GLU A 1 191 ? 3.286 4.357 -19.128 1.00 92.19 191 GLU A N 1
ATOM 1536 C CA . GLU A 1 191 ? 2.623 4.393 -17.825 1.00 92.19 191 GLU A CA 1
ATOM 1537 C C . GLU A 1 191 ? 3.620 4.216 -16.670 1.00 92.19 191 GLU A C 1
ATOM 1539 O O . GLU A 1 191 ? 3.543 4.926 -15.669 1.00 92.19 191 GLU A O 1
ATOM 1544 N N . LEU A 1 192 ? 4.621 3.342 -16.820 1.00 93.12 192 LEU A N 1
ATOM 1545 C CA . LEU A 1 192 ? 5.715 3.229 -15.849 1.00 93.12 192 LEU A CA 1
ATOM 1546 C C . LEU A 1 192 ? 6.542 4.522 -15.746 1.00 93.12 192 LEU A C 1
ATOM 1548 O O . LEU A 1 192 ? 6.950 4.889 -14.645 1.00 93.12 192 LEU A O 1
ATOM 1552 N N . ILE A 1 193 ? 6.785 5.226 -16.858 1.00 91.12 193 ILE A N 1
ATOM 1553 C CA . ILE A 1 193 ? 7.481 6.527 -16.870 1.00 91.12 193 ILE A CA 1
ATOM 1554 C C . ILE A 1 193 ? 6.683 7.586 -16.101 1.00 91.12 193 ILE A C 1
ATOM 1556 O O . ILE A 1 193 ? 7.286 8.413 -15.405 1.00 91.12 193 ILE A O 1
ATOM 1560 N N . ASP A 1 194 ? 5.356 7.561 -16.212 1.00 90.50 194 ASP A N 1
ATOM 1561 C CA . ASP A 1 194 ? 4.460 8.476 -15.502 1.00 90.50 194 ASP A CA 1
ATOM 1562 C C . ASP A 1 194 ? 4.431 8.206 -13.991 1.00 90.50 194 ASP A C 1
ATOM 1564 O O . ASP A 1 194 ? 4.200 9.122 -13.202 1.00 90.50 194 ASP A O 1
ATOM 1568 N N . MET A 1 195 ? 4.743 6.978 -13.562 1.00 91.38 195 MET A N 1
ATOM 1569 C CA . MET A 1 195 ? 4.884 6.646 -12.141 1.00 91.38 195 MET A CA 1
ATOM 1570 C C . MET A 1 195 ? 6.186 7.161 -11.510 1.00 91.38 195 MET A C 1
ATOM 1572 O O . MET A 1 195 ? 6.252 7.266 -10.286 1.00 91.38 195 MET A O 1
ATOM 1576 N N . VAL A 1 196 ? 7.235 7.456 -12.285 1.00 88.44 196 VAL A N 1
ATOM 1577 C CA . VAL A 1 196 ? 8.529 7.904 -11.736 1.00 88.44 196 VAL A CA 1
ATOM 1578 C C . VAL A 1 196 ? 8.502 9.410 -11.487 1.00 88.44 196 VAL A C 1
ATOM 1580 O O . VAL A 1 196 ? 8.325 10.196 -12.420 1.00 88.44 196 VAL A O 1
ATOM 1583 N N . TYR A 1 197 ? 8.752 9.829 -10.244 1.00 81.81 197 TYR A N 1
ATOM 1584 C CA . TYR A 1 197 ? 8.893 11.245 -9.910 1.00 81.81 197 TYR A CA 1
ATOM 1585 C C . TYR A 1 197 ? 10.054 11.878 -10.677 1.00 81.81 197 TYR A C 1
ATOM 1587 O O . TYR A 1 197 ? 11.075 11.238 -10.939 1.00 81.81 197 TYR A O 1
ATOM 1595 N N . ALA A 1 198 ? 9.891 13.142 -11.068 1.00 77.88 198 ALA A N 1
ATOM 1596 C CA . ALA A 1 198 ? 10.814 13.821 -11.974 1.00 77.88 198 ALA A CA 1
ATOM 1597 C C . ALA A 1 198 ? 12.264 13.816 -11.456 1.00 77.88 198 ALA A C 1
ATOM 1599 O O . ALA A 1 198 ? 13.195 13.645 -12.245 1.00 77.88 198 ALA A O 1
ATOM 1600 N N . GLU A 1 199 ? 12.447 13.947 -10.143 1.00 76.19 199 GLU A N 1
ATOM 1601 C CA . GLU A 1 199 ? 13.733 13.879 -9.451 1.00 76.19 199 GLU A CA 1
ATOM 1602 C C . GLU A 1 199 ? 14.408 12.505 -9.574 1.00 76.19 199 GLU A C 1
ATOM 1604 O O . GLU A 1 199 ? 15.609 12.437 -9.822 1.00 76.19 199 GLU A O 1
ATOM 1609 N N . ASN A 1 200 ? 13.635 11.416 -9.532 1.00 78.19 200 ASN A N 1
ATOM 1610 C CA . ASN A 1 200 ? 14.155 10.049 -9.569 1.00 78.19 200 ASN A CA 1
ATOM 1611 C C . ASN A 1 200 ? 14.516 9.587 -10.993 1.00 78.19 200 ASN A C 1
ATOM 1613 O O . ASN A 1 200 ? 15.277 8.635 -11.158 1.00 78.19 200 ASN A O 1
ATOM 1617 N N . LYS A 1 201 ? 14.015 10.256 -12.047 1.00 76.00 201 LYS A N 1
ATOM 1618 C CA . LYS A 1 201 ? 14.275 9.865 -13.451 1.00 76.00 201 LYS A CA 1
ATOM 1619 C C . LYS A 1 201 ? 15.762 9.899 -13.816 1.00 76.00 201 LYS A C 1
ATOM 1621 O O . LYS A 1 201 ? 16.198 9.128 -14.666 1.00 76.00 201 LYS A O 1
ATOM 1626 N N . ARG A 1 202 ? 16.541 10.788 -13.190 1.00 67.19 202 ARG A N 1
ATOM 1627 C CA . ARG A 1 202 ? 17.984 10.936 -13.454 1.00 67.19 202 ARG A CA 1
ATOM 1628 C C . ARG A 1 202 ? 18.824 9.849 -12.785 1.00 67.19 202 ARG A C 1
ATOM 1630 O O . ARG A 1 202 ? 19.878 9.506 -13.305 1.00 67.19 202 ARG A O 1
ATOM 1637 N N . GLU A 1 203 ? 18.328 9.288 -11.688 1.00 74.00 203 GLU A N 1
ATOM 1638 C CA . GLU A 1 203 ? 19.047 8.325 -10.847 1.00 74.00 203 GLU A CA 1
ATOM 1639 C C . GLU A 1 203 ? 18.812 6.866 -11.277 1.00 74.00 203 GLU A C 1
ATOM 1641 O O . GLU A 1 203 ? 19.502 5.960 -10.815 1.00 74.00 203 GLU A O 1
ATOM 1646 N N . LEU A 1 204 ? 17.887 6.610 -12.216 1.00 79.00 204 LEU A N 1
ATOM 1647 C CA . LEU A 1 204 ? 17.567 5.256 -12.698 1.00 79.00 204 LEU A CA 1
ATOM 1648 C C . LEU A 1 204 ? 18.812 4.473 -13.147 1.00 79.00 204 LEU A C 1
ATOM 1650 O O . LEU A 1 204 ? 18.954 3.293 -12.822 1.00 79.00 204 LEU A O 1
ATOM 1654 N N . ALA A 1 205 ? 19.730 5.132 -13.861 1.00 75.50 205 ALA A N 1
ATOM 1655 C CA . ALA A 1 205 ? 20.961 4.508 -14.344 1.00 75.50 205 ALA A CA 1
ATOM 1656 C C . ALA A 1 205 ? 21.916 4.105 -13.208 1.00 75.50 205 ALA A C 1
ATOM 1658 O O . ALA A 1 205 ? 22.597 3.089 -13.313 1.00 75.50 205 ALA A O 1
ATOM 1659 N N . GLU A 1 206 ? 21.935 4.862 -12.112 1.00 78.12 206 GLU A N 1
ATOM 1660 C CA . GLU A 1 206 ? 22.779 4.592 -10.941 1.00 78.12 206 GLU A CA 1
ATOM 1661 C C . GLU A 1 206 ? 22.236 3.425 -10.106 1.00 78.12 206 GLU A C 1
ATOM 1663 O O . GLU A 1 206 ? 22.979 2.728 -9.415 1.00 78.12 206 GLU A O 1
ATOM 1668 N N . ILE A 1 207 ? 20.932 3.166 -10.210 1.00 79.12 207 ILE A N 1
ATOM 1669 C CA . ILE A 1 207 ? 20.269 2.059 -9.525 1.00 79.12 207 ILE A CA 1
ATOM 1670 C C . ILE A 1 207 ? 20.556 0.731 -10.230 1.00 79.12 207 ILE A C 1
ATOM 1672 O O . ILE A 1 207 ? 20.775 -0.271 -9.548 1.00 79.12 207 ILE A O 1
ATOM 1676 N N . SER A 1 208 ? 20.609 0.705 -11.565 1.00 81.25 208 SER A N 1
ATOM 1677 C CA . SER A 1 208 ? 20.721 -0.531 -12.361 1.00 81.25 208 SER A CA 1
ATOM 1678 C C . SER A 1 208 ? 22.147 -1.089 -12.505 1.00 81.25 208 SER A C 1
ATOM 1680 O O . SER A 1 208 ? 22.550 -1.587 -13.557 1.00 81.25 208 SER A O 1
ATOM 1682 N N . THR A 1 209 ? 22.951 -1.003 -11.446 1.00 84.94 209 THR A N 1
ATOM 1683 C CA . THR A 1 209 ? 24.301 -1.580 -11.424 1.00 84.94 209 THR A CA 1
ATOM 1684 C C . THR A 1 209 ? 24.264 -3.056 -11.026 1.00 84.94 209 THR A C 1
ATOM 1686 O O . THR A 1 209 ? 23.407 -3.499 -10.260 1.00 84.94 209 THR A O 1
ATOM 1689 N N . ILE A 1 210 ? 25.239 -3.836 -11.506 1.00 85.56 210 ILE A N 1
ATOM 1690 C CA . ILE A 1 210 ? 25.388 -5.258 -11.142 1.00 85.56 210 ILE A CA 1
ATOM 1691 C C . ILE A 1 210 ? 25.509 -5.430 -9.621 1.00 85.56 210 ILE A C 1
ATOM 1693 O O . ILE A 1 210 ? 24.934 -6.362 -9.062 1.00 85.56 210 ILE A O 1
ATOM 1697 N N . GLU A 1 211 ? 26.220 -4.522 -8.950 1.00 87.06 211 GLU A N 1
ATOM 1698 C CA . GLU A 1 211 ? 26.402 -4.543 -7.496 1.00 87.06 211 GLU A CA 1
ATOM 1699 C C . GLU A 1 211 ? 25.066 -4.406 -6.754 1.00 87.06 211 GLU A C 1
ATOM 1701 O O . GLU A 1 211 ? 24.762 -5.227 -5.889 1.00 87.06 211 GLU A O 1
ATOM 1706 N N . ASN A 1 212 ? 24.221 -3.449 -7.151 1.00 84.88 212 ASN A N 1
ATOM 1707 C CA . ASN A 1 212 ? 22.897 -3.257 -6.553 1.00 84.88 212 ASN A CA 1
ATOM 1708 C C . ASN A 1 212 ? 21.973 -4.460 -6.783 1.00 84.88 212 ASN A C 1
ATOM 1710 O O . ASN A 1 212 ? 21.217 -4.846 -5.885 1.00 84.88 212 ASN A O 1
ATOM 1714 N N . ILE A 1 213 ? 22.034 -5.066 -7.973 1.00 87.31 213 ILE A N 1
ATOM 1715 C CA . ILE A 1 213 ? 21.264 -6.273 -8.301 1.00 87.31 213 ILE A CA 1
ATOM 1716 C C . ILE A 1 213 ? 21.679 -7.420 -7.379 1.00 87.31 213 ILE A C 1
ATOM 1718 O O . ILE A 1 213 ? 20.831 -8.042 -6.735 1.00 87.31 213 ILE A O 1
ATOM 1722 N N . GLN A 1 214 ? 22.985 -7.684 -7.285 1.00 88.06 214 GLN A N 1
ATOM 1723 C CA . GLN A 1 214 ? 23.525 -8.740 -6.431 1.00 88.06 214 GLN A CA 1
ATOM 1724 C C . GLN A 1 214 ? 23.202 -8.493 -4.959 1.00 88.06 214 GLN A C 1
ATOM 1726 O O . GLN A 1 214 ? 22.834 -9.429 -4.249 1.00 88.06 214 GLN A O 1
ATOM 1731 N N . ASP A 1 215 ? 23.284 -7.248 -4.497 1.00 86.38 215 ASP A N 1
ATOM 1732 C CA . ASP A 1 215 ? 22.932 -6.921 -3.126 1.00 86.38 215 ASP A CA 1
ATOM 1733 C C . ASP A 1 215 ? 21.448 -7.182 -2.831 1.00 86.38 215 ASP A C 1
ATOM 1735 O O . ASP A 1 215 ? 21.126 -7.895 -1.878 1.00 86.38 215 ASP A O 1
ATOM 1739 N N . CYS A 1 216 ? 20.542 -6.739 -3.710 1.00 86.62 216 CYS A N 1
ATOM 1740 C CA . CYS A 1 216 ? 19.111 -7.022 -3.580 1.00 86.62 216 CYS A CA 1
ATOM 1741 C C . CYS A 1 216 ? 18.816 -8.531 -3.559 1.00 86.62 216 CYS A C 1
ATOM 1743 O O . CYS A 1 216 ? 17.994 -8.982 -2.757 1.00 86.62 216 CYS A O 1
ATOM 1745 N N . LEU A 1 217 ? 19.502 -9.321 -4.393 1.00 86.69 217 LEU A N 1
ATOM 1746 C CA . LEU A 1 217 ? 19.379 -10.782 -4.395 1.00 86.69 217 LEU A CA 1
ATOM 1747 C C . LEU A 1 217 ? 19.842 -11.395 -3.063 1.00 86.69 217 LEU A C 1
ATOM 1749 O O . LEU A 1 217 ? 19.120 -12.211 -2.489 1.00 86.69 217 LEU A O 1
ATOM 1753 N N . ARG A 1 218 ? 20.980 -10.955 -2.509 1.00 86.12 218 ARG A N 1
ATOM 1754 C CA . ARG A 1 218 ? 21.454 -11.408 -1.183 1.00 86.12 218 ARG A CA 1
ATOM 1755 C C . ARG A 1 218 ? 20.483 -11.038 -0.063 1.00 86.12 218 ARG A C 1
ATOM 1757 O O . ARG A 1 218 ? 20.265 -11.823 0.860 1.00 86.12 218 ARG A O 1
ATOM 1764 N N . GLN A 1 219 ? 19.890 -9.845 -0.114 1.00 81.38 219 GLN A N 1
ATOM 1765 C CA . GLN A 1 219 ? 18.869 -9.437 0.854 1.00 81.38 219 GLN A CA 1
ATOM 1766 C C . GLN A 1 219 ? 17.606 -10.307 0.735 1.00 81.38 219 GLN A C 1
ATOM 1768 O O . GLN A 1 219 ? 16.998 -10.660 1.751 1.00 81.38 219 GLN A O 1
ATOM 1773 N N . ALA A 1 220 ? 17.232 -10.704 -0.485 1.00 81.75 220 ALA A N 1
ATOM 1774 C CA . ALA A 1 220 ? 16.058 -11.532 -0.744 1.00 81.75 220 ALA A CA 1
ATOM 1775 C C . ALA A 1 220 ? 16.140 -12.926 -0.120 1.00 81.75 220 ALA A C 1
ATOM 1777 O O . ALA A 1 220 ? 15.134 -13.431 0.390 1.00 81.75 220 ALA A O 1
ATOM 1778 N N . GLU A 1 221 ? 17.326 -13.525 -0.056 1.00 77.88 221 GLU A N 1
ATOM 1779 C CA . GLU A 1 221 ? 17.525 -14.810 0.623 1.00 77.88 221 GLU A CA 1
ATOM 1780 C C . GLU A 1 221 ? 17.091 -14.759 2.094 1.00 77.88 221 GLU A C 1
ATOM 1782 O O . GLU A 1 221 ? 16.424 -15.673 2.580 1.00 77.88 221 GLU A O 1
ATOM 1787 N N . LYS A 1 222 ? 17.382 -13.648 2.779 1.00 75.88 222 LYS A N 1
ATOM 1788 C CA . LYS A 1 222 ? 17.103 -13.455 4.212 1.00 75.88 222 LYS A CA 1
ATOM 1789 C C . LYS A 1 222 ? 15.680 -12.978 4.504 1.00 75.88 222 LYS A C 1
ATOM 1791 O O . LYS A 1 222 ? 15.231 -13.033 5.648 1.00 75.88 222 LYS A O 1
ATOM 1796 N N . PHE A 1 223 ? 14.971 -12.476 3.499 1.00 72.12 223 PHE A N 1
ATOM 1797 C CA . PHE A 1 223 ? 13.632 -11.923 3.670 1.00 72.12 223 PHE A CA 1
ATOM 1798 C C . PHE A 1 223 ? 12.583 -13.037 3.800 1.00 72.12 223 PHE A C 1
ATOM 1800 O O . PHE A 1 223 ? 12.665 -14.040 3.107 1.00 72.12 223 PHE A O 1
ATOM 1807 N N . SER A 1 224 ? 11.565 -12.901 4.647 1.00 67.56 224 SER A N 1
ATOM 1808 C CA . SER A 1 224 ? 10.465 -13.882 4.690 1.00 67.56 224 SER A CA 1
ATOM 1809 C C . SER A 1 224 ? 9.376 -13.481 3.697 1.00 67.56 224 SER A C 1
ATOM 1811 O O . SER A 1 224 ? 8.862 -12.368 3.766 1.00 67.56 224 SER A O 1
ATOM 1813 N N . PHE A 1 225 ? 9.042 -14.366 2.757 1.00 65.62 225 PHE A N 1
ATOM 1814 C CA . PHE A 1 225 ? 7.980 -14.126 1.7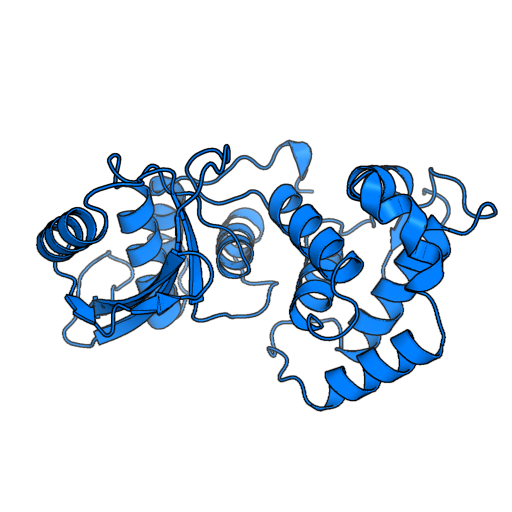76 1.00 65.62 225 PHE A CA 1
ATOM 1815 C C . PHE A 1 225 ? 6.664 -14.730 2.247 1.00 65.62 225 PHE A C 1
ATOM 1817 O O . PHE A 1 225 ? 6.668 -15.799 2.856 1.00 65.62 225 PHE A O 1
ATOM 1824 N N . SER A 1 226 ? 5.539 -14.086 1.938 1.00 59.62 226 SER A N 1
ATOM 1825 C CA . SER A 1 226 ? 4.241 -14.723 2.155 1.00 59.62 226 SER A CA 1
ATOM 1826 C C . SER A 1 226 ? 4.022 -15.838 1.135 1.00 59.62 226 SER A C 1
ATOM 1828 O O . SER A 1 226 ? 4.317 -15.654 -0.045 1.00 59.62 226 SER A O 1
ATOM 1830 N N . SER A 1 227 ? 3.400 -16.934 1.563 1.00 54.97 227 SER A N 1
ATOM 1831 C CA . SER A 1 227 ? 2.993 -18.058 0.708 1.00 54.97 227 SER A CA 1
ATOM 1832 C C . SER A 1 227 ? 1.965 -17.701 -0.377 1.00 54.97 227 SER A C 1
ATOM 1834 O O . SER A 1 227 ? 1.723 -18.511 -1.263 1.00 54.97 227 SER A O 1
ATOM 1836 N N . ALA A 1 228 ? 1.361 -16.509 -0.321 1.00 54.03 228 ALA A N 1
ATOM 1837 C CA . ALA A 1 228 ? 0.333 -16.060 -1.260 1.00 54.03 228 ALA A CA 1
ATOM 1838 C C . ALA A 1 228 ? 0.875 -15.575 -2.620 1.00 54.03 228 ALA A C 1
ATOM 1840 O O . ALA A 1 228 ? 0.099 -15.415 -3.559 1.00 54.03 228 ALA A O 1
ATOM 1841 N N . SER A 1 229 ? 2.183 -15.326 -2.750 1.00 64.62 229 SER A N 1
ATOM 1842 C CA . SER A 1 229 ? 2.748 -14.820 -4.007 1.00 64.62 229 SER A CA 1
ATOM 1843 C C . SER A 1 229 ? 3.049 -15.952 -4.984 1.00 64.62 229 SER A C 1
ATOM 1845 O O . SER A 1 229 ? 3.742 -16.907 -4.638 1.00 64.62 229 SER A O 1
ATOM 1847 N N . LYS A 1 230 ? 2.588 -15.800 -6.230 1.00 75.94 230 LYS A N 1
ATOM 1848 C CA . LYS A 1 230 ? 2.941 -16.690 -7.350 1.00 75.94 230 LYS A CA 1
ATOM 1849 C C . LYS A 1 230 ? 4.330 -16.403 -7.929 1.00 75.94 230 LYS A C 1
ATOM 1851 O O . LYS A 1 230 ? 4.844 -17.220 -8.680 1.00 75.94 230 LYS A O 1
ATOM 1856 N N . ILE A 1 231 ? 4.911 -15.258 -7.572 1.00 83.69 231 ILE A N 1
ATOM 1857 C CA . ILE A 1 231 ? 6.223 -14.786 -8.022 1.00 83.69 231 ILE A CA 1
ATOM 1858 C C . ILE A 1 231 ? 7.226 -15.034 -6.900 1.00 83.69 231 ILE A C 1
ATOM 1860 O O . ILE A 1 231 ? 6.954 -14.682 -5.751 1.00 83.69 231 ILE A O 1
ATOM 1864 N N . SER A 1 232 ? 8.371 -15.635 -7.204 1.00 86.12 232 SER A N 1
ATOM 1865 C CA . SER A 1 232 ? 9.472 -15.814 -6.256 1.00 86.12 232 SER A CA 1
ATOM 1866 C C . SER A 1 232 ? 10.187 -14.494 -5.957 1.00 86.12 232 SER A C 1
ATOM 1868 O O . SER A 1 232 ? 10.099 -13.514 -6.692 1.00 86.12 232 SER A O 1
ATOM 1870 N N . LYS A 1 233 ? 10.962 -14.454 -4.871 1.00 84.06 233 LYS A N 1
ATOM 1871 C CA . LYS A 1 233 ? 11.712 -13.242 -4.509 1.00 84.06 233 LYS A CA 1
ATOM 1872 C C . LYS A 1 233 ? 12.754 -12.878 -5.560 1.00 84.06 233 LYS A C 1
ATOM 1874 O O . LYS A 1 233 ? 12.960 -11.701 -5.835 1.00 84.06 233 LYS A O 1
ATOM 1879 N N . GLN A 1 234 ? 13.418 -13.893 -6.109 1.00 87.00 234 GLN A N 1
ATOM 1880 C CA . GLN A 1 234 ? 14.395 -13.743 -7.177 1.00 87.00 234 GLN A CA 1
ATOM 1881 C C . GLN A 1 234 ? 13.722 -13.148 -8.409 1.00 87.00 234 GLN A C 1
ATOM 1883 O O . GLN A 1 234 ? 14.226 -12.166 -8.941 1.00 87.00 234 GLN A O 1
ATOM 1888 N N . GLU A 1 235 ? 12.548 -13.660 -8.790 1.00 91.00 235 GLU A N 1
ATOM 1889 C CA . GLU A 1 235 ? 11.763 -13.077 -9.878 1.00 91.00 235 GLU A CA 1
ATOM 1890 C C . GLU A 1 235 ? 11.369 -11.632 -9.578 1.00 91.00 235 GLU A C 1
ATOM 1892 O O . GLU A 1 235 ? 11.554 -10.793 -10.448 1.00 91.00 235 GLU A O 1
ATOM 1897 N N . CYS A 1 236 ? 10.937 -11.283 -8.358 1.00 90.50 236 CYS A N 1
ATOM 1898 C CA . CYS A 1 236 ? 10.666 -9.882 -8.020 1.00 90.50 236 CYS A CA 1
ATOM 1899 C C . CYS A 1 236 ? 11.890 -8.986 -8.250 1.00 90.50 236 CYS A C 1
ATOM 1901 O O . CYS A 1 236 ? 11.768 -7.921 -8.854 1.00 90.50 236 CYS A O 1
ATOM 1903 N N . VAL A 1 237 ? 13.071 -9.407 -7.790 1.00 90.50 237 VAL A N 1
ATOM 1904 C CA . VAL A 1 237 ? 14.308 -8.638 -7.985 1.00 90.50 237 VAL A CA 1
ATOM 1905 C C . VAL A 1 237 ? 14.636 -8.517 -9.473 1.00 90.50 237 VAL A C 1
ATOM 1907 O O . VAL A 1 237 ? 14.816 -7.406 -9.964 1.00 90.50 237 VAL A O 1
ATOM 1910 N N . THR A 1 238 ? 14.654 -9.629 -10.206 1.00 91.75 238 THR A N 1
ATOM 1911 C CA . THR A 1 238 ? 14.942 -9.642 -11.646 1.00 91.75 238 THR A CA 1
ATOM 1912 C C . THR A 1 238 ? 13.956 -8.782 -12.431 1.00 91.75 238 THR A C 1
ATOM 1914 O O . THR A 1 238 ? 14.373 -7.954 -13.233 1.00 91.75 238 THR A O 1
ATOM 1917 N N . TRP A 1 239 ? 12.655 -8.923 -12.178 1.00 94.50 239 TRP A N 1
ATOM 1918 C CA . TRP A 1 239 ? 11.609 -8.175 -12.873 1.00 94.50 239 TRP A CA 1
ATOM 1919 C C . TRP A 1 239 ? 11.728 -6.681 -12.610 1.00 94.50 239 TRP A C 1
ATOM 1921 O O . TRP A 1 239 ? 11.629 -5.895 -13.545 1.00 94.50 239 TRP A O 1
ATOM 1931 N N . PHE A 1 240 ? 12.008 -6.283 -11.367 1.00 93.62 240 PHE A N 1
ATOM 1932 C CA . PHE A 1 240 ? 12.236 -4.881 -11.039 1.00 93.62 240 PHE A CA 1
ATOM 1933 C C . PHE A 1 240 ? 13.394 -4.294 -11.842 1.00 93.62 240 PHE A C 1
ATOM 1935 O O . PHE A 1 240 ? 13.235 -3.251 -12.465 1.00 93.62 240 PHE A O 1
ATOM 1942 N N . PHE A 1 241 ? 14.543 -4.965 -11.887 1.00 92.06 241 PHE A N 1
ATOM 1943 C CA . PHE A 1 241 ? 15.685 -4.455 -12.646 1.00 92.06 241 PHE A CA 1
ATOM 1944 C C . PHE A 1 241 ? 15.480 -4.527 -14.164 1.00 92.06 241 PHE A C 1
ATOM 1946 O O . PHE A 1 241 ? 15.952 -3.640 -14.870 1.00 92.06 241 PHE A O 1
ATOM 1953 N N . ASN A 1 242 ? 14.713 -5.492 -14.676 1.00 94.75 242 ASN A N 1
ATOM 1954 C CA . ASN A 1 242 ? 14.298 -5.503 -16.082 1.00 94.75 242 ASN A CA 1
ATOM 1955 C C . ASN A 1 242 ? 13.386 -4.312 -16.411 1.00 94.75 242 ASN A C 1
ATOM 1957 O O . ASN A 1 242 ? 13.540 -3.712 -17.476 1.00 94.75 242 ASN A O 1
ATOM 1961 N N . ILE A 1 243 ? 12.501 -3.915 -15.486 1.00 94.81 243 ILE A N 1
ATOM 1962 C CA . ILE A 1 243 ? 11.725 -2.673 -15.601 1.00 94.81 243 ILE A CA 1
ATOM 1963 C C . ILE A 1 243 ? 12.670 -1.469 -15.655 1.00 94.81 243 ILE A C 1
ATOM 1965 O O . ILE A 1 243 ? 12.607 -0.701 -16.609 1.00 94.81 243 ILE A O 1
ATOM 1969 N N . ILE A 1 244 ? 13.581 -1.315 -14.685 1.00 92.75 244 ILE A N 1
ATOM 1970 C CA . ILE A 1 244 ? 14.521 -0.179 -14.658 1.00 92.75 244 ILE A CA 1
ATOM 1971 C C . ILE A 1 244 ? 15.334 -0.102 -15.955 1.00 92.75 244 ILE A C 1
ATOM 1973 O O . ILE A 1 244 ? 15.413 0.960 -16.571 1.00 92.75 244 ILE A O 1
ATOM 1977 N N . ASN A 1 245 ? 15.890 -1.227 -16.407 1.00 92.06 245 ASN A N 1
ATOM 1978 C CA . ASN A 1 245 ? 16.662 -1.291 -17.645 1.00 92.06 245 ASN A CA 1
ATOM 1979 C C . ASN A 1 245 ? 15.833 -0.878 -18.860 1.00 92.06 245 ASN A C 1
ATOM 1981 O O . ASN A 1 245 ? 16.306 -0.078 -19.662 1.00 92.06 245 ASN A O 1
ATOM 1985 N N . GLY A 1 246 ? 14.590 -1.351 -18.981 1.00 93.62 246 GLY A N 1
ATOM 1986 C CA . GLY A 1 246 ? 13.743 -0.969 -20.109 1.00 93.62 246 GLY A CA 1
ATOM 1987 C C . GLY A 1 246 ? 13.253 0.476 -20.070 1.00 93.62 246 GLY A C 1
ATOM 1988 O O . GLY A 1 246 ? 13.053 1.080 -21.124 1.00 93.62 246 GLY A O 1
ATOM 1989 N N . LEU A 1 247 ? 13.136 1.074 -18.881 1.00 92.62 247 LEU A N 1
ATOM 1990 C CA . LEU A 1 247 ? 12.883 2.510 -18.739 1.00 92.62 247 LEU A CA 1
ATOM 1991 C C . LEU A 1 247 ? 14.055 3.354 -19.261 1.00 92.62 247 LEU A C 1
ATOM 1993 O O . LEU A 1 247 ? 13.826 4.396 -19.875 1.00 92.62 247 LEU A O 1
ATOM 1997 N N . ILE A 1 248 ? 15.294 2.901 -19.055 1.00 90.38 248 ILE A N 1
ATOM 1998 C CA . ILE A 1 248 ? 16.515 3.592 -19.504 1.00 90.38 248 ILE A CA 1
ATOM 1999 C C . ILE A 1 248 ? 16.796 3.332 -20.991 1.00 90.38 248 ILE A C 1
ATOM 2001 O O . ILE A 1 248 ? 17.306 4.211 -21.692 1.00 90.38 248 ILE A O 1
ATOM 2005 N N . ASP A 1 249 ? 16.480 2.131 -21.478 1.00 90.25 249 ASP A N 1
ATOM 2006 C CA . ASP A 1 249 ? 16.801 1.706 -22.835 1.00 90.25 249 ASP A CA 1
ATOM 2007 C C . ASP A 1 249 ? 15.987 2.479 -23.881 1.00 90.25 249 ASP A C 1
ATOM 2009 O O . ASP A 1 249 ? 14.762 2.372 -23.974 1.00 90.25 249 ASP A O 1
ATOM 2013 N N . ARG A 1 250 ? 16.686 3.249 -24.720 1.00 87.00 250 ARG A N 1
ATOM 2014 C CA . ARG A 1 250 ? 16.087 3.993 -25.839 1.00 87.00 250 ARG A CA 1
ATOM 2015 C C . ARG A 1 250 ? 15.654 3.089 -26.995 1.00 87.00 250 ARG A C 1
ATOM 2017 O O . ARG A 1 250 ? 14.912 3.543 -27.859 1.00 87.00 250 ARG A O 1
ATOM 2024 N N . GLY A 1 251 ? 16.127 1.845 -27.027 1.00 91.56 251 GLY A N 1
ATOM 2025 C CA . GLY A 1 251 ? 15.732 0.824 -27.992 1.00 91.56 251 GLY A CA 1
ATOM 2026 C C . GLY A 1 251 ? 14.355 0.219 -27.720 1.00 91.56 251 GLY A C 1
ATOM 2027 O O . GLY A 1 251 ? 13.800 -0.406 -28.619 1.00 91.56 251 GLY A O 1
ATOM 2028 N N . ILE A 1 252 ? 13.787 0.432 -26.528 1.00 92.56 252 ILE A N 1
ATOM 2029 C CA . ILE A 1 252 ? 12.436 -0.008 -26.161 1.00 92.56 252 ILE A CA 1
ATOM 2030 C C . ILE A 1 252 ? 11.471 1.183 -26.315 1.00 92.56 252 ILE A C 1
ATOM 2032 O O . ILE A 1 252 ? 11.569 2.136 -25.536 1.00 92.56 252 ILE A O 1
ATOM 2036 N N . PRO A 1 253 ? 10.551 1.166 -27.300 1.00 94.12 253 PRO A N 1
ATOM 2037 C CA . PRO A 1 253 ? 9.538 2.207 -27.483 1.00 94.12 253 PRO A CA 1
ATOM 2038 C C . PRO A 1 253 ? 8.596 2.361 -26.284 1.00 94.12 253 PRO A C 1
ATOM 2040 O O . PRO A 1 253 ? 8.278 1.386 -25.610 1.00 94.12 253 PRO A O 1
ATOM 2043 N N . ASP A 1 254 ? 8.056 3.565 -26.077 1.00 93.75 254 ASP A N 1
ATOM 2044 C CA . ASP A 1 254 ? 7.127 3.858 -24.970 1.00 93.75 254 ASP A CA 1
ATOM 2045 C C . ASP A 1 254 ? 5.813 3.055 -25.031 1.00 93.75 254 ASP A C 1
ATOM 2047 O O . ASP A 1 254 ? 5.142 2.872 -24.015 1.00 93.75 254 ASP A O 1
ATOM 2051 N N . SER A 1 255 ? 5.463 2.535 -26.211 1.00 93.69 255 SER A N 1
ATOM 2052 C CA . SER A 1 255 ? 4.306 1.662 -26.426 1.00 93.69 255 SER A CA 1
ATOM 2053 C C . SER A 1 255 ? 4.535 0.205 -26.017 1.00 93.69 255 SER A C 1
ATOM 2055 O O . SER A 1 255 ? 3.578 -0.568 -26.005 1.00 93.69 255 SER A O 1
ATOM 2057 N N . TYR A 1 256 ? 5.776 -0.197 -25.720 1.00 96.56 256 TYR A N 1
ATOM 2058 C CA . TYR A 1 256 ? 6.067 -1.563 -25.289 1.00 96.56 256 TYR A CA 1
ATOM 2059 C C . TYR A 1 256 ? 5.470 -1.830 -23.917 1.00 96.56 256 TYR A C 1
ATOM 2061 O O . TYR A 1 256 ? 5.349 -0.939 -23.077 1.00 96.56 256 TYR A O 1
ATOM 2069 N N . VAL A 1 257 ? 5.132 -3.092 -23.697 1.00 96.12 257 VAL A N 1
ATOM 2070 C CA . VAL A 1 257 ? 4.473 -3.569 -22.494 1.00 96.12 257 VAL A CA 1
ATOM 2071 C C . VAL A 1 257 ? 5.427 -4.480 -21.736 1.00 96.12 257 VAL A C 1
ATOM 2073 O O . VAL A 1 257 ? 5.953 -5.445 -22.293 1.00 96.12 257 VAL A O 1
ATOM 2076 N N . PHE A 1 258 ? 5.645 -4.183 -20.458 1.00 95.88 258 PHE A N 1
ATOM 2077 C CA . PHE A 1 258 ? 6.302 -5.096 -19.538 1.00 95.88 258 PHE A CA 1
ATOM 2078 C C . PHE A 1 258 ? 5.292 -6.137 -19.056 1.00 95.88 258 PHE A C 1
ATOM 2080 O O . PHE A 1 258 ? 4.281 -5.799 -18.433 1.00 95.88 258 PHE A O 1
ATOM 2087 N N . PHE A 1 259 ? 5.575 -7.411 -19.313 1.00 93.94 259 PHE A N 1
ATOM 2088 C CA . PHE A 1 259 ? 4.720 -8.521 -18.915 1.00 93.94 259 PHE A CA 1
ATOM 2089 C C . PHE A 1 259 ? 5.563 -9.699 -18.427 1.00 93.94 259 PHE A C 1
ATOM 2091 O O . PHE A 1 259 ? 6.402 -10.224 -19.152 1.00 93.94 259 PHE A O 1
ATOM 2098 N N . ARG A 1 260 ? 5.329 -10.132 -17.181 1.00 89.56 260 ARG A N 1
ATOM 2099 C CA . ARG A 1 260 ? 5.967 -11.314 -16.567 1.00 89.56 260 ARG A CA 1
ATOM 2100 C C . ARG A 1 260 ? 7.487 -11.399 -16.759 1.00 89.56 260 ARG A C 1
ATOM 2102 O O . ARG A 1 260 ? 8.025 -12.454 -17.086 1.00 89.56 260 ARG A O 1
ATOM 2109 N N . GLY A 1 261 ? 8.176 -10.285 -16.527 1.00 92.06 261 GLY A N 1
ATOM 2110 C CA . GLY A 1 261 ? 9.636 -10.252 -16.489 1.00 92.06 261 GLY A CA 1
ATOM 2111 C C . GLY A 1 261 ? 10.320 -9.751 -17.751 1.00 92.06 261 GLY A C 1
ATOM 2112 O O . GLY A 1 261 ? 11.531 -9.554 -17.693 1.00 92.06 261 GLY A O 1
ATOM 2113 N N . ASP A 1 262 ? 9.597 -9.508 -18.845 1.00 95.25 262 ASP A N 1
ATOM 2114 C CA . ASP A 1 262 ? 10.204 -9.056 -20.101 1.00 95.25 262 ASP A CA 1
ATOM 2115 C C . ASP A 1 262 ? 9.344 -8.019 -20.842 1.00 95.25 262 ASP A C 1
ATOM 2117 O O . ASP A 1 262 ? 8.176 -7.800 -20.505 1.00 95.25 262 ASP A O 1
ATOM 2121 N N . TRP A 1 263 ? 9.946 -7.368 -21.836 1.00 96.50 263 TRP A N 1
ATOM 2122 C CA . TRP A 1 263 ? 9.349 -6.317 -22.653 1.00 96.50 263 TRP A CA 1
ATOM 2123 C C . TRP A 1 263 ? 8.878 -6.855 -24.001 1.00 96.50 263 TRP A C 1
ATOM 2125 O O . TRP A 1 263 ? 9.644 -7.456 -24.752 1.00 96.50 263 TRP A O 1
ATOM 2135 N N . TYR A 1 264 ? 7.627 -6.567 -24.349 1.00 95.69 264 TYR A N 1
ATOM 2136 C CA . TYR A 1 264 ? 7.007 -7.015 -25.592 1.00 95.69 264 TYR A CA 1
ATOM 2137 C C . TYR A 1 264 ? 6.419 -5.835 -26.367 1.00 95.69 264 TYR A C 1
ATOM 2139 O O . TYR A 1 264 ? 5.939 -4.878 -25.752 1.00 95.69 264 TYR A O 1
ATOM 2147 N N . PRO A 1 265 ? 6.395 -5.893 -27.711 1.00 91.56 265 PRO A N 1
ATOM 2148 C CA . PRO A 1 265 ? 5.542 -4.994 -28.472 1.00 91.56 265 PRO A CA 1
ATOM 2149 C C . PRO A 1 265 ? 4.073 -5.204 -28.058 1.00 91.56 265 PRO A C 1
ATOM 2151 O O . PRO A 1 265 ? 3.697 -6.324 -27.686 1.00 91.56 265 PRO A O 1
ATOM 2154 N N . PRO A 1 266 ? 3.238 -4.154 -28.113 1.00 81.50 266 PRO A N 1
ATOM 2155 C CA . PRO A 1 266 ? 1.819 -4.289 -27.815 1.00 81.50 266 PRO A CA 1
ATOM 2156 C C . PRO A 1 266 ? 1.177 -5.300 -28.777 1.00 81.50 266 PRO A C 1
ATOM 2158 O O . PRO A 1 266 ? 1.561 -5.380 -29.947 1.00 81.50 266 PRO A O 1
ATOM 2161 N N . LYS A 1 267 ? 0.239 -6.096 -28.257 1.00 70.44 267 LYS A N 1
ATOM 2162 C CA . LYS A 1 267 ? -0.544 -7.052 -29.052 1.00 70.44 267 LYS A CA 1
ATOM 2163 C C . LYS A 1 267 ? -1.607 -6.354 -29.888 1.00 70.44 267 LYS A C 1
ATOM 2165 O O . LYS A 1 267 ? -2.168 -5.351 -29.396 1.00 70.44 267 LYS A O 1
#

Secondary structure (DSSP, 8-state):
---GGG-PPBPHHHHHHHHHH-SSS-HHHHHHHHHHHHHHT-TTT--EEEHHHHHHHHHHHHHSS--S---SEEEEEE---SSHHHHHHHHHHHHT-EEEEEEE-TTS-EEEEEEEEEE-TTS-EEEEEEEEEEEEEES---PPSEEPPHHHHHHHHHHHHHH-TTS-HHHHHHHHHHHHHH-TT-EEHHHHHHHS-TTGGGTHHHHS-HHHHHHHHHHHHHSPPPTT-SS-HHHHHHHHHHHHHHHH-TTS-TT-EEETTEEE---

Organism: NCBI:txid114527

pLDDT: mean 86.25, std 9.39, range [51.31, 96.56]

Radius of gyration: 19.43 Å; chains: 1; bounding box: 48×37×54 Å

Foldseek 3Di:
DDDLVPFDFAALVLLLCLLQPAPPQDLLLSQQSNVVSLVLPPPLFQKEWADQNLLQSVCCSPPVDGLGFDDQETEMEGQNPPPVVVSVCVSCVVVVWDKADWDQDPQRWIKIWIKAARAHSVRDGDPDIDIGIYTYHHDPDPDGGHRDRLLRRLLVLLQVCLVDLQPRLVSLRRNVSSQVSVVVVFDFLLVVVVSHDPVSLVSLVVNLDPVSLVNSVVVLVVDDTDPSHPAHSNQSSQLSSQSSVLNVDPVQDRQWGRDSRHTDHDD

Sequence (267 aa):
MVNLEEMSRLESKDILKLVKSHTDITDEDRTTMYVIAKFLENEKFKASLSGAYSLYINSFHYFGESRVRKTIDADFSTRLKENVETYLDSWSKKCGFKIEGMKTTRASNLKFKIVSPVINRNLQKTGDFIKVQVDLNIGDDESEQGVASPKEVMVNKFNLKLTVVDRRLKDLVDFIINIDAYYPDGISKSELIDMVYAENKRELAEISTIENIQDCLRQAEKFSFSSASKISKQECVTWFFNIINGLIDRGIPDSYVFFRGDWYPPK